Protein AF-A0A3D4ZSJ4-F1 (afdb_monomer_lite)

Radius of gyration: 17.87 Å; chains: 1; bounding box: 57×43×39 Å

Structure (mmCIF, N/CA/C/O backbone):
data_AF-A0A3D4ZSJ4-F1
#
_entry.id   AF-A0A3D4ZSJ4-F1
#
loop_
_atom_site.group_PDB
_atom_site.id
_atom_site.type_symbol
_atom_site.label_atom_id
_atom_site.label_alt_id
_atom_site.label_comp_id
_atom_site.label_asym_id
_atom_site.label_entity_id
_atom_site.label_seq_id
_atom_site.pdbx_PDB_ins_code
_atom_site.Cartn_x
_atom_site.Cartn_y
_atom_site.Cartn_z
_atom_site.occupancy
_atom_site.B_iso_or_equiv
_atom_site.auth_seq_id
_atom_site.auth_comp_id
_atom_site.auth_asym_id
_atom_site.auth_atom_id
_atom_site.pdbx_PDB_model_num
ATOM 1 N N . MET A 1 1 ? 32.735 7.254 -4.173 1.00 40.41 1 MET A N 1
ATOM 2 C CA . MET A 1 1 ? 31.634 7.073 -5.147 1.00 40.41 1 MET A CA 1
ATOM 3 C C . MET A 1 1 ? 31.841 5.723 -5.823 1.00 40.41 1 MET A C 1
ATOM 5 O O . MET A 1 1 ? 32.879 5.565 -6.435 1.00 40.41 1 MET A O 1
ATOM 9 N N . GLY A 1 2 ? 31.009 4.692 -5.707 1.00 46.50 2 GLY A N 1
ATOM 10 C CA . GLY A 1 2 ? 29.781 4.506 -4.938 1.00 46.50 2 GLY A CA 1
ATOM 11 C C . GLY A 1 2 ? 29.402 3.019 -4.987 1.00 46.50 2 GLY A C 1
ATOM 12 O O . GLY A 1 2 ? 29.042 2.506 -6.045 1.00 46.50 2 GLY A O 1
ATOM 13 N N . ALA A 1 3 ? 29.478 2.344 -3.837 1.00 47.25 3 ALA A N 1
ATOM 14 C CA . ALA A 1 3 ? 29.039 0.958 -3.644 1.00 47.25 3 ALA A CA 1
ATOM 15 C C . ALA A 1 3 ? 27.521 0.771 -3.865 1.00 47.25 3 ALA A C 1
ATOM 17 O O . ALA A 1 3 ? 27.044 -0.349 -4.015 1.00 47.25 3 ALA A O 1
ATOM 18 N N . GLU A 1 4 ? 26.758 1.866 -3.960 1.00 51.59 4 GLU A N 1
ATOM 19 C CA . GLU A 1 4 ? 25.341 1.836 -4.339 1.00 51.59 4 GLU A CA 1
ATOM 20 C C . GLU A 1 4 ? 25.110 1.335 -5.779 1.00 51.59 4 GLU A C 1
ATOM 22 O O . GLU A 1 4 ? 24.024 0.846 -6.082 1.00 51.59 4 GLU A O 1
ATOM 27 N N . SER A 1 5 ? 26.129 1.390 -6.648 1.00 55.78 5 SER A N 1
ATOM 28 C CA . SER A 1 5 ? 26.023 0.962 -8.053 1.00 55.78 5 SER A CA 1
ATOM 29 C C . SER A 1 5 ? 26.099 -0.554 -8.271 1.00 55.78 5 SER A C 1
ATOM 31 O O . SER A 1 5 ? 25.632 -1.040 -9.298 1.00 55.78 5 SER A O 1
ATOM 33 N N . GLU A 1 6 ? 26.638 -1.332 -7.324 1.00 61.81 6 GLU A N 1
ATOM 34 C CA . GLU A 1 6 ? 26.772 -2.785 -7.522 1.00 61.81 6 GLU A CA 1
ATOM 35 C C . GLU A 1 6 ? 25.498 -3.560 -7.164 1.00 61.81 6 GLU A C 1
ATOM 37 O O . GLU A 1 6 ? 25.227 -4.608 -7.759 1.00 61.81 6 GLU A O 1
ATOM 42 N N . GLY A 1 7 ? 24.707 -3.043 -6.213 1.00 71.56 7 GLY A N 1
ATOM 43 C CA . GLY A 1 7 ? 23.451 -3.649 -5.754 1.00 71.56 7 GLY A CA 1
ATOM 44 C C . GLY A 1 7 ? 22.204 -3.186 -6.514 1.00 71.56 7 GLY A C 1
ATOM 45 O O . GLY A 1 7 ? 21.194 -3.894 -6.510 1.00 71.56 7 GLY A O 1
ATOM 46 N N . TYR A 1 8 ? 22.272 -2.037 -7.194 1.00 80.31 8 TYR A N 1
ATOM 47 C CA . TYR A 1 8 ? 21.147 -1.438 -7.911 1.00 80.31 8 TYR A CA 1
ATOM 48 C C . TYR A 1 8 ? 21.519 -1.101 -9.359 1.00 80.31 8 TYR A C 1
ATOM 50 O O . TYR A 1 8 ? 22.548 -0.489 -9.623 1.00 80.31 8 TYR A O 1
ATOM 58 N N . ARG A 1 9 ? 20.656 -1.468 -10.312 1.00 80.62 9 ARG A N 1
ATOM 59 C CA . ARG A 1 9 ? 20.801 -1.188 -11.746 1.00 80.62 9 ARG A CA 1
ATOM 60 C C . ARG A 1 9 ? 19.557 -0.464 -12.251 1.00 80.62 9 ARG A C 1
ATOM 62 O O . ARG A 1 9 ? 18.443 -0.891 -11.978 1.00 80.62 9 ARG A O 1
ATOM 69 N N . GLY A 1 10 ? 19.742 0.644 -12.969 1.00 78.25 10 GLY A N 1
ATOM 70 C CA . GLY A 1 10 ? 18.618 1.450 -13.468 1.00 78.25 10 GLY A CA 1
ATOM 71 C C . GLY A 1 10 ? 17.680 1.947 -12.360 1.00 78.25 10 GLY A C 1
ATOM 72 O O . GLY A 1 10 ? 16.476 2.007 -12.570 1.00 78.25 10 GLY A O 1
ATOM 73 N N . GLY A 1 11 ? 18.215 2.222 -11.163 1.00 85.00 11 GLY A N 1
ATOM 74 C CA . GLY A 1 11 ? 17.423 2.658 -10.006 1.00 85.00 11 GLY A CA 1
ATOM 75 C C . GLY A 1 11 ? 16.656 1.544 -9.283 1.00 85.00 11 GLY A C 1
ATOM 76 O O . GLY A 1 11 ? 15.909 1.845 -8.359 1.00 85.00 11 GLY A O 1
ATOM 77 N N . LEU A 1 12 ? 16.846 0.270 -9.649 1.00 90.38 12 LEU A N 1
ATOM 78 C CA . LEU A 1 12 ? 16.184 -0.881 -9.025 1.00 90.38 12 LEU A CA 1
ATOM 79 C C . LEU A 1 12 ? 17.174 -1.917 -8.498 1.00 90.38 12 LEU A C 1
ATOM 81 O O . LEU A 1 12 ? 18.266 -2.076 -9.035 1.00 90.38 12 LEU A O 1
ATOM 85 N N . THR A 1 13 ? 16.796 -2.651 -7.455 1.00 91.19 13 THR A N 1
ATOM 86 C CA . THR A 1 13 ? 17.638 -3.702 -6.872 1.00 91.19 13 THR A CA 1
ATOM 87 C C . THR A 1 13 ? 17.846 -4.846 -7.855 1.00 91.19 13 THR A C 1
ATOM 89 O O . THR A 1 13 ? 16.906 -5.333 -8.490 1.00 91.19 13 THR A O 1
ATOM 92 N N . ARG A 1 14 ? 19.083 -5.337 -7.941 1.00 90.81 14 ARG A N 1
ATOM 93 C CA . ARG A 1 14 ? 19.420 -6.509 -8.758 1.00 90.81 14 ARG A CA 1
ATOM 94 C C . ARG A 1 14 ? 18.663 -7.759 -8.336 1.00 90.81 14 ARG A C 1
ATOM 96 O O . ARG A 1 14 ? 18.396 -8.595 -9.185 1.00 90.81 14 ARG A O 1
ATOM 103 N N . ILE A 1 15 ? 18.257 -7.870 -7.070 1.00 89.25 15 ILE A N 1
ATOM 104 C CA . ILE A 1 15 ? 17.406 -8.975 -6.598 1.00 89.25 15 ILE A CA 1
ATOM 105 C C . ILE A 1 15 ? 16.106 -9.012 -7.408 1.00 89.25 15 ILE A C 1
ATOM 107 O O . ILE A 1 15 ? 15.768 -10.031 -8.006 1.00 89.25 15 ILE A O 1
ATOM 111 N N . VAL A 1 16 ? 15.433 -7.866 -7.511 1.00 89.06 16 VAL A N 1
ATOM 112 C CA . VAL A 1 16 ? 14.188 -7.712 -8.269 1.00 89.06 16 VAL A CA 1
ATOM 113 C C . VAL A 1 16 ? 14.425 -7.915 -9.760 1.00 89.06 16 VAL A C 1
ATOM 115 O O . VAL A 1 16 ? 13.615 -8.565 -10.415 1.00 89.06 16 VAL A O 1
ATOM 118 N N . LEU A 1 17 ? 15.520 -7.388 -10.309 1.00 87.62 17 LEU A N 1
ATOM 119 C CA . LEU A 1 17 ? 15.794 -7.460 -11.746 1.00 87.62 17 LEU A CA 1
ATOM 120 C C . LEU A 1 17 ? 16.207 -8.860 -12.208 1.00 87.62 17 LEU A C 1
ATOM 122 O O . LEU A 1 17 ? 15.627 -9.378 -13.162 1.00 87.62 17 LEU A O 1
ATOM 126 N N . ASP A 1 18 ? 17.163 -9.468 -11.515 1.00 89.56 18 ASP A N 1
ATOM 127 C CA . ASP A 1 18 ? 17.924 -10.612 -12.013 1.00 89.56 18 ASP A CA 1
ATOM 128 C C . ASP A 1 18 ? 17.461 -11.939 -11.383 1.00 89.56 18 ASP A C 1
ATOM 130 O O . ASP A 1 18 ? 17.583 -12.982 -12.017 1.00 89.56 18 ASP A O 1
ATOM 134 N N . TYR A 1 19 ? 16.906 -11.915 -10.163 1.00 92.06 19 TYR A N 1
ATOM 135 C CA . TYR A 1 19 ? 16.652 -13.136 -9.379 1.00 92.06 19 TYR A CA 1
ATOM 136 C C . TYR A 1 19 ? 15.170 -13.402 -9.089 1.00 92.06 19 TYR A C 1
ATOM 138 O O . TYR A 1 19 ? 14.747 -14.555 -9.017 1.00 92.06 19 TYR A O 1
ATOM 146 N N . CYS A 1 20 ? 14.348 -12.363 -8.937 1.00 93.12 20 CYS A N 1
ATOM 147 C CA . CYS A 1 20 ? 12.917 -12.546 -8.716 1.00 93.12 20 CYS A CA 1
ATOM 148 C C . CYS A 1 20 ? 12.210 -12.942 -10.019 1.00 93.12 20 CYS A C 1
ATOM 150 O O . CYS A 1 20 ? 12.266 -12.214 -11.012 1.00 93.12 20 CYS A O 1
ATOM 152 N N . THR A 1 21 ? 11.486 -14.063 -9.988 1.00 95.81 21 THR A N 1
ATOM 153 C CA . THR A 1 21 ? 10.528 -14.442 -11.049 1.00 95.81 21 THR A CA 1
ATOM 154 C C . THR A 1 21 ? 9.129 -13.912 -10.733 1.00 95.81 21 THR A C 1
ATOM 156 O O . THR A 1 21 ? 8.408 -13.455 -11.615 1.00 95.81 21 THR A O 1
ATOM 159 N N . VAL A 1 22 ? 8.771 -13.934 -9.449 1.00 96.88 22 VAL A N 1
ATOM 160 C CA . VAL A 1 22 ? 7.506 -13.448 -8.899 1.00 96.88 22 VAL A CA 1
ATOM 161 C C . VAL A 1 22 ? 7.813 -12.617 -7.657 1.00 96.88 22 VAL A C 1
ATOM 163 O O . VAL A 1 22 ? 8.737 -12.935 -6.908 1.00 96.88 22 VAL A O 1
ATOM 166 N N . ILE A 1 23 ? 7.042 -11.553 -7.454 1.00 96.44 23 ILE A N 1
ATOM 167 C CA . ILE A 1 23 ? 7.068 -10.703 -6.267 1.00 96.44 23 ILE A CA 1
ATOM 168 C C . ILE A 1 23 ? 5.699 -10.789 -5.591 1.00 96.44 23 ILE A C 1
ATOM 170 O O . ILE A 1 23 ? 4.659 -10.603 -6.229 1.00 96.44 23 ILE A O 1
ATOM 174 N N . ILE A 1 24 ? 5.724 -11.056 -4.288 1.00 97.50 24 ILE A N 1
ATOM 175 C CA . ILE A 1 24 ? 4.588 -10.886 -3.385 1.00 97.50 24 ILE A CA 1
ATOM 176 C C . ILE A 1 24 ? 4.976 -9.747 -2.453 1.00 97.50 24 ILE A C 1
ATOM 178 O O . ILE A 1 24 ? 5.949 -9.854 -1.706 1.00 97.50 24 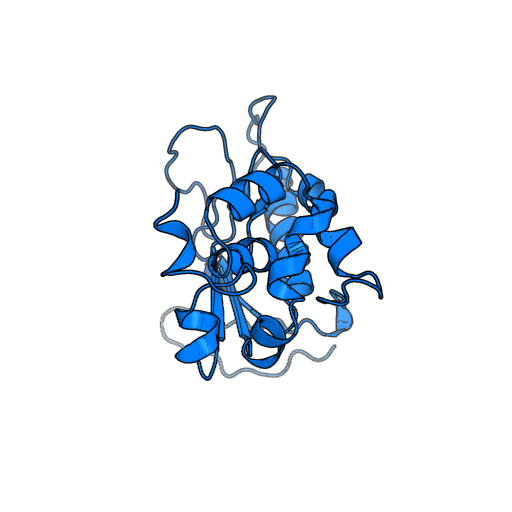ILE A O 1
ATOM 182 N N . ASN A 1 25 ? 4.260 -8.635 -2.548 1.00 97.50 25 ASN A N 1
ATOM 183 C CA . ASN A 1 25 ? 4.531 -7.463 -1.732 1.00 97.50 25 ASN A CA 1
ATOM 184 C C . ASN A 1 25 ? 3.704 -7.552 -0.449 1.00 97.50 25 ASN A C 1
ATOM 186 O O . ASN A 1 25 ? 2.478 -7.553 -0.507 1.00 97.50 25 ASN A O 1
ATOM 190 N N . VAL A 1 26 ? 4.376 -7.638 0.694 1.00 97.38 26 VAL A N 1
ATOM 191 C CA . VAL A 1 26 ? 3.734 -7.736 2.005 1.00 97.38 26 VAL A CA 1
ATOM 192 C C . VAL A 1 26 ? 4.031 -6.465 2.787 1.00 97.38 26 VAL A C 1
ATOM 194 O O . VAL A 1 26 ? 5.193 -6.142 3.036 1.00 97.38 26 VAL A O 1
ATOM 197 N N . ALA A 1 27 ? 2.982 -5.758 3.194 1.00 96.19 27 ALA A N 1
ATOM 198 C CA . ALA A 1 27 ? 3.067 -4.568 4.026 1.00 96.19 27 ALA A CA 1
ATOM 199 C C . ALA A 1 27 ? 2.203 -4.731 5.278 1.00 96.19 27 ALA A C 1
ATOM 201 O O . ALA A 1 27 ? 1.198 -5.434 5.270 1.00 96.19 27 ALA A O 1
ATOM 202 N N . ARG A 1 28 ? 2.585 -4.051 6.358 1.00 94.88 28 ARG A N 1
ATOM 203 C CA . ARG A 1 28 ? 1.771 -3.943 7.573 1.00 94.88 28 ARG A CA 1
ATOM 204 C C . ARG A 1 28 ? 0.968 -2.655 7.530 1.00 94.88 28 ARG A C 1
ATOM 206 O O . ARG A 1 28 ? 1.547 -1.602 7.263 1.00 94.88 28 ARG A O 1
ATOM 213 N N . LEU A 1 29 ? -0.315 -2.730 7.870 1.00 95.31 29 LEU A N 1
ATOM 214 C CA . LEU A 1 29 ? -1.163 -1.560 8.042 1.00 95.31 29 LEU A CA 1
ATOM 215 C C . LEU A 1 29 ? -0.666 -0.730 9.228 1.00 95.31 29 LEU A C 1
ATOM 217 O O . LEU A 1 29 ? -0.655 -1.177 10.379 1.00 95.31 29 LEU A O 1
ATOM 221 N N . ARG A 1 30 ? -0.243 0.500 8.948 1.00 93.00 30 ARG A N 1
ATOM 222 C CA . ARG A 1 30 ? 0.180 1.439 9.985 1.00 93.00 30 ARG A CA 1
ATOM 223 C C . ARG A 1 30 ? -0.123 2.875 9.609 1.00 93.00 30 ARG A C 1
ATOM 225 O O . ARG A 1 30 ? 0.105 3.285 8.472 1.00 93.00 30 ARG A O 1
ATOM 232 N N . ALA A 1 31 ? -0.544 3.645 10.599 1.00 92.69 31 ALA A N 1
ATOM 233 C CA . ALA A 1 31 ? -0.513 5.088 10.540 1.00 92.69 31 ALA A CA 1
ATOM 234 C C . ALA A 1 31 ? 0.944 5.578 10.435 1.00 92.69 31 ALA A C 1
ATOM 236 O O . ALA A 1 31 ? 1.892 4.910 10.873 1.00 92.69 31 ALA A O 1
ATOM 237 N N . ASP A 1 32 ? 1.121 6.731 9.804 1.00 92.44 32 ASP A N 1
ATOM 238 C CA . ASP A 1 32 ? 2.418 7.369 9.613 1.00 92.44 32 ASP A CA 1
ATOM 239 C C . ASP A 1 32 ? 2.264 8.890 9.616 1.00 92.44 32 ASP A C 1
ATOM 241 O O . ASP A 1 32 ? 1.435 9.438 8.897 1.00 92.44 32 ASP A O 1
ATOM 245 N N . ARG A 1 33 ? 3.052 9.608 10.418 1.00 89.56 33 ARG A N 1
ATOM 246 C CA . ARG A 1 33 ? 2.894 11.074 10.543 1.00 89.56 33 ARG A CA 1
ATOM 247 C C . ARG A 1 33 ? 3.223 11.826 9.250 1.00 89.56 33 ARG A C 1
ATOM 249 O O . ARG A 1 33 ? 2.658 12.885 8.954 1.00 89.56 33 ARG A O 1
ATOM 256 N N . GLN A 1 34 ? 4.153 11.296 8.461 1.00 90.38 34 GLN A N 1
ATOM 257 C CA . GLN A 1 34 ? 4.619 11.943 7.242 1.00 90.38 34 GLN A CA 1
ATOM 258 C C . GLN A 1 34 ? 3.667 11.693 6.074 1.00 90.38 34 GLN A C 1
ATOM 260 O O . GLN A 1 34 ? 3.360 12.636 5.353 1.00 90.38 34 GLN A O 1
ATOM 265 N N . LEU A 1 35 ? 3.164 10.472 5.924 1.00 93.81 35 LEU A N 1
ATOM 266 C CA . LEU A 1 35 ? 2.357 10.043 4.781 1.00 93.81 35 LEU A CA 1
ATOM 267 C C . LEU A 1 35 ? 0.883 9.794 5.118 1.00 93.81 35 LEU A C 1
ATOM 269 O O . LEU A 1 35 ? 0.114 9.446 4.236 1.00 93.81 35 LEU A O 1
ATOM 273 N N . GLY A 1 36 ? 0.473 9.927 6.377 1.00 94.31 36 GLY A N 1
ATOM 274 C CA . GLY A 1 36 ? -0.846 9.525 6.879 1.00 94.31 36 GLY A CA 1
ATOM 275 C C . GLY A 1 36 ? -0.917 8.035 7.193 1.00 94.31 36 GLY A C 1
ATOM 276 O O . GLY A 1 36 ? -1.234 7.641 8.315 1.00 94.31 36 GLY A O 1
ATOM 277 N N . MET A 1 37 ? -0.560 7.203 6.219 1.00 95.25 37 MET A N 1
ATOM 278 C CA . MET A 1 37 ? -0.575 5.745 6.319 1.00 95.25 37 MET A CA 1
ATOM 279 C C . MET A 1 37 ? 0.538 5.151 5.448 1.00 95.25 37 MET A C 1
ATOM 281 O O . MET A 1 37 ? 0.876 5.712 4.404 1.00 95.25 37 MET A O 1
ATOM 285 N N . ARG A 1 38 ? 1.110 4.015 5.864 1.00 95.25 38 ARG A N 1
ATOM 286 C CA . ARG A 1 38 ? 1.944 3.168 4.998 1.00 95.25 38 ARG A CA 1
ATOM 287 C C . ARG A 1 38 ? 1.264 1.829 4.768 1.00 95.25 38 ARG A C 1
ATOM 289 O O . ARG A 1 38 ? 0.844 1.176 5.723 1.00 95.25 38 ARG A O 1
ATOM 296 N N . GLY A 1 39 ? 1.263 1.413 3.510 1.00 96.56 39 GLY A N 1
ATOM 297 C CA . GLY A 1 39 ? 0.788 0.110 3.083 1.00 96.56 39 GLY A CA 1
ATOM 298 C C . GLY A 1 39 ? 1.585 -0.420 1.894 1.00 96.56 39 GLY A C 1
ATOM 299 O O . GLY A 1 39 ? 2.807 -0.260 1.813 1.00 96.56 39 GLY A O 1
ATOM 300 N N . CYS A 1 40 ? 0.894 -1.094 0.988 1.00 97.75 40 CYS A N 1
ATOM 301 C CA . CYS A 1 40 ? 1.452 -1.811 -0.143 1.00 97.75 40 CYS A CA 1
ATOM 302 C C . CYS A 1 40 ? 2.093 -0.890 -1.187 1.00 97.75 40 CYS A C 1
ATOM 304 O O . CYS A 1 40 ? 3.134 -1.268 -1.727 1.00 97.75 40 CYS A O 1
ATOM 306 N N . VAL A 1 41 ? 1.559 0.310 -1.449 1.00 97.12 41 VAL A N 1
ATOM 307 C CA . VAL A 1 41 ? 2.168 1.259 -2.402 1.00 97.12 41 VAL A CA 1
ATOM 308 C C . VAL A 1 41 ? 3.561 1.656 -1.912 1.00 97.12 41 VAL A C 1
ATOM 310 O O . VAL A 1 41 ? 4.549 1.477 -2.625 1.00 97.12 41 VAL A O 1
ATOM 313 N N . VAL A 1 42 ? 3.669 2.063 -0.643 1.00 96.44 42 VAL A N 1
ATOM 314 C CA . VAL A 1 42 ? 4.952 2.394 0.005 1.00 96.44 42 VAL A CA 1
ATOM 315 C C . VAL A 1 42 ? 5.856 1.159 0.143 1.00 96.44 42 VAL A C 1
ATOM 317 O O . VAL A 1 42 ? 7.081 1.273 0.094 1.00 96.44 42 VAL A O 1
ATOM 320 N N . GLY A 1 43 ? 5.281 -0.040 0.267 1.00 95.75 43 GLY A N 1
ATOM 321 C CA . GLY A 1 43 ? 6.027 -1.304 0.285 1.00 95.75 43 GLY A CA 1
ATOM 322 C C . GLY A 1 43 ? 6.890 -1.519 -0.964 1.00 95.75 43 GLY A C 1
ATOM 323 O O . GLY A 1 43 ? 7.977 -2.093 -0.878 1.00 95.75 43 GLY A O 1
ATOM 324 N N . THR A 1 44 ? 6.481 -0.969 -2.113 1.00 95.19 44 THR A N 1
ATOM 325 C CA . THR A 1 44 ? 7.249 -1.076 -3.365 1.00 95.19 44 THR A CA 1
ATOM 326 C C . THR A 1 44 ? 8.595 -0.349 -3.316 1.00 95.19 44 THR A C 1
ATOM 328 O O . THR A 1 44 ? 9.512 -0.731 -4.037 1.00 95.19 44 THR A O 1
ATOM 331 N N . LEU A 1 45 ? 8.800 0.598 -2.387 1.00 95.25 45 LEU A N 1
ATOM 332 C CA . LEU A 1 45 ? 10.092 1.269 -2.187 1.00 95.25 45 LEU A CA 1
ATOM 333 C C . LEU A 1 45 ? 11.222 0.316 -1.752 1.00 95.25 45 LEU A C 1
ATOM 335 O O . LEU A 1 45 ? 12.398 0.697 -1.734 1.00 95.25 45 LEU A O 1
ATOM 339 N N . ALA A 1 46 ? 10.896 -0.925 -1.382 1.00 92.75 46 ALA A N 1
ATOM 340 C CA . ALA A 1 46 ? 11.878 -1.985 -1.181 1.00 92.75 46 ALA A CA 1
ATOM 341 C C . ALA A 1 46 ? 12.698 -2.283 -2.450 1.00 92.75 46 ALA A C 1
ATOM 343 O O . ALA A 1 46 ? 13.817 -2.784 -2.342 1.00 92.75 46 ALA A O 1
ATOM 344 N N . SER A 1 47 ? 12.176 -1.955 -3.639 1.00 94.12 47 SER A N 1
ATOM 345 C CA . SER A 1 47 ? 12.854 -2.212 -4.907 1.00 94.12 47 SER A CA 1
ATOM 346 C C . SER A 1 47 ? 13.873 -1.145 -5.307 1.00 94.12 47 SER A C 1
ATOM 348 O O . SER A 1 47 ? 14.619 -1.396 -6.247 1.00 94.12 47 SER A O 1
ATOM 350 N N . VAL A 1 48 ? 13.936 0.010 -4.635 1.00 94.31 48 VAL A N 1
ATOM 351 C CA . VAL A 1 48 ? 14.812 1.145 -5.000 1.00 94.31 48 VAL A CA 1
ATOM 352 C C . VAL A 1 48 ? 15.915 1.395 -3.958 1.00 94.31 48 VAL A C 1
ATOM 354 O O . VAL A 1 48 ? 15.759 0.981 -2.802 1.00 94.31 48 VAL A O 1
ATOM 357 N N . PRO A 1 49 ? 17.029 2.066 -4.331 1.00 92.75 49 PRO A N 1
ATOM 358 C CA . PRO A 1 49 ? 18.088 2.437 -3.398 1.00 92.75 49 PRO A CA 1
ATOM 359 C C . PRO A 1 49 ? 17.573 3.267 -2.227 1.00 92.75 49 PRO A C 1
ATOM 361 O O . PRO A 1 49 ? 16.566 3.969 -2.324 1.00 92.75 49 PRO A O 1
ATOM 364 N N . TYR A 1 50 ? 18.316 3.253 -1.122 1.00 90.88 50 TYR A N 1
ATOM 365 C CA . TYR A 1 50 ? 17.956 4.023 0.066 1.00 90.88 50 TYR A CA 1
ATOM 366 C C . TYR A 1 50 ? 17.897 5.536 -0.198 1.00 90.88 50 TYR A C 1
ATOM 368 O O . TYR A 1 50 ? 16.953 6.187 0.242 1.00 90.88 50 TYR A O 1
ATOM 376 N N . ALA A 1 51 ? 18.852 6.086 -0.955 1.00 91.12 51 ALA A N 1
ATOM 377 C CA . ALA A 1 51 ? 18.850 7.502 -1.325 1.00 91.12 51 ALA A CA 1
ATOM 378 C C . ALA A 1 51 ? 17.577 7.894 -2.096 1.00 91.12 51 ALA A C 1
ATOM 380 O O . ALA A 1 51 ? 16.936 8.895 -1.777 1.00 91.12 51 ALA A O 1
ATOM 381 N N . GLU A 1 52 ? 17.166 7.056 -3.048 1.00 92.62 52 GLU A N 1
ATOM 382 C CA . GLU A 1 52 ? 15.943 7.268 -3.823 1.00 92.62 52 GLU A CA 1
ATOM 383 C C . GLU A 1 52 ? 14.693 7.139 -2.951 1.00 92.62 52 GLU A C 1
ATOM 385 O O . GLU A 1 52 ? 13.788 7.965 -3.017 1.00 92.62 52 GLU A O 1
ATOM 390 N N . ARG A 1 53 ? 14.669 6.159 -2.044 1.00 93.06 53 ARG A N 1
ATOM 391 C CA . ARG A 1 53 ? 13.597 6.016 -1.056 1.00 93.06 53 ARG A CA 1
ATOM 392 C C . ARG A 1 53 ? 13.435 7.273 -0.195 1.00 93.06 53 ARG A C 1
ATOM 394 O O . ARG A 1 53 ? 12.308 7.695 0.044 1.00 93.06 53 ARG A O 1
ATOM 401 N N . LEU A 1 54 ? 14.534 7.864 0.280 1.00 92.31 54 LEU A N 1
ATOM 402 C CA . LEU A 1 54 ? 14.492 9.107 1.057 1.00 92.31 54 LEU A CA 1
ATOM 403 C C . LEU A 1 54 ? 13.955 10.282 0.236 1.00 92.31 54 LEU A C 1
ATOM 405 O O . LEU A 1 54 ? 13.140 11.048 0.748 1.00 92.31 54 LEU A O 1
ATOM 409 N N . ARG A 1 55 ? 14.373 10.397 -1.030 1.00 94.25 55 ARG A N 1
ATOM 410 C CA . ARG A 1 55 ? 13.856 11.408 -1.961 1.00 94.25 55 ARG A CA 1
ATOM 411 C C . ARG A 1 55 ? 12.342 11.272 -2.132 1.00 94.25 55 ARG A C 1
ATOM 413 O O . ARG A 1 55 ? 11.626 12.253 -1.958 1.00 94.25 55 ARG A O 1
ATOM 420 N N . LEU A 1 56 ? 11.865 10.054 -2.393 1.00 94.94 56 LEU A N 1
ATOM 421 C CA . LEU A 1 56 ? 10.448 9.749 -2.606 1.00 94.94 56 LEU A CA 1
ATOM 422 C C . LEU A 1 56 ? 9.591 9.993 -1.358 1.00 94.94 56 LEU A C 1
ATOM 424 O O . LEU A 1 56 ? 8.463 10.456 -1.471 1.00 94.94 56 LEU A O 1
ATOM 428 N N . PHE A 1 57 ? 10.117 9.777 -0.147 1.00 92.88 57 PHE A N 1
ATOM 429 C CA . PHE A 1 57 ? 9.403 10.178 1.073 1.00 92.88 57 PHE A CA 1
ATOM 430 C C . PHE A 1 57 ? 9.136 11.693 1.132 1.00 92.88 57 PHE A C 1
ATOM 432 O O . PHE A 1 57 ? 8.141 12.115 1.724 1.00 92.88 57 PHE A O 1
ATOM 439 N N . GLY A 1 58 ? 10.000 12.512 0.524 1.00 92.94 58 GLY A N 1
ATOM 440 C CA . GLY A 1 58 ? 9.804 13.956 0.385 1.00 92.94 58 GLY A CA 1
ATOM 441 C C . GLY A 1 58 ? 8.882 14.371 -0.767 1.00 92.94 58 GLY A C 1
ATOM 442 O O . GLY A 1 58 ? 8.532 15.546 -0.841 1.00 92.94 58 GLY A O 1
ATOM 443 N N . GLN A 1 59 ? 8.488 13.442 -1.644 1.00 95.06 59 GLN A N 1
ATOM 444 C CA . GLN A 1 59 ? 7.655 13.685 -2.830 1.00 95.06 59 GLN A CA 1
ATOM 445 C C . GLN A 1 59 ? 6.539 12.633 -2.906 1.00 95.06 59 GLN A C 1
ATOM 447 O O . GLN A 1 59 ? 6.646 11.660 -3.657 1.00 95.06 59 GLN A O 1
ATOM 452 N N . PRO A 1 60 ? 5.491 12.765 -2.067 1.00 91.62 60 PRO A N 1
ATOM 453 C CA . PRO A 1 60 ? 4.465 11.736 -1.934 1.00 91.62 60 PRO A CA 1
ATOM 454 C C . PRO A 1 60 ? 3.766 11.369 -3.247 1.00 91.62 60 PRO A C 1
ATOM 456 O O . PRO A 1 60 ? 3.405 10.215 -3.446 1.00 91.62 60 PRO A O 1
ATOM 459 N N . ASP A 1 61 ? 3.629 12.313 -4.168 1.00 94.12 61 ASP A N 1
ATOM 460 C CA . ASP A 1 61 ? 3.036 12.120 -5.489 1.00 94.12 61 ASP A CA 1
ATOM 461 C C . ASP A 1 61 ? 3.817 11.154 -6.393 1.00 94.12 61 ASP A C 1
ATOM 463 O O . ASP A 1 61 ? 3.234 10.511 -7.266 1.00 94.12 61 ASP A O 1
ATOM 467 N N . GLU A 1 62 ? 5.112 10.972 -6.135 1.00 95.38 62 GLU A N 1
ATOM 468 C CA . GLU A 1 62 ? 5.973 10.036 -6.859 1.00 95.38 62 GLU A CA 1
ATOM 469 C C . GLU A 1 62 ? 6.104 8.660 -6.176 1.00 95.38 62 GLU A C 1
ATOM 471 O O . GLU A 1 62 ? 6.716 7.744 -6.732 1.00 95.38 62 GLU A O 1
ATOM 476 N N . LEU A 1 63 ? 5.522 8.457 -4.987 1.00 95.44 63 LEU A N 1
ATOM 477 C CA . LEU A 1 63 ? 5.706 7.221 -4.203 1.00 95.44 63 LEU A CA 1
ATOM 478 C C . LEU A 1 63 ? 5.247 5.947 -4.921 1.00 95.44 63 LEU A C 1
ATOM 480 O O . LEU A 1 63 ? 5.718 4.856 -4.599 1.00 95.44 63 LEU A O 1
ATOM 484 N N . ALA A 1 64 ? 4.339 6.073 -5.886 1.00 96.00 64 ALA A N 1
ATOM 485 C CA . ALA A 1 64 ? 3.832 4.962 -6.679 1.00 96.00 64 ALA A CA 1
ATOM 486 C C . ALA A 1 64 ? 4.760 4.553 -7.840 1.00 96.00 64 ALA A C 1
ATOM 488 O O . ALA A 1 64 ? 4.614 3.449 -8.372 1.00 96.00 64 ALA A O 1
ATOM 489 N N . LEU A 1 65 ? 5.727 5.397 -8.228 1.00 95.25 65 LEU A N 1
ATOM 490 C C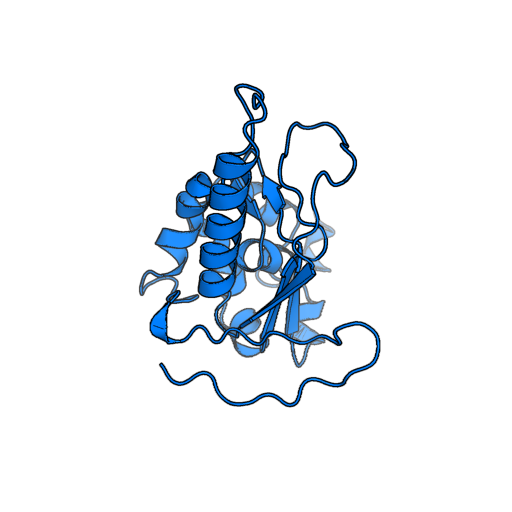A . LEU A 1 65 ? 6.577 5.163 -9.402 1.00 95.25 65 LEU A CA 1
ATOM 491 C C . LEU A 1 65 ? 7.370 3.846 -9.336 1.00 95.25 65 LEU A C 1
ATOM 493 O O . LEU A 1 65 ? 7.420 3.143 -10.350 1.00 95.25 65 LEU A O 1
ATOM 497 N N . PRO A 1 66 ? 7.945 3.432 -8.188 1.00 94.75 66 PRO A N 1
ATOM 498 C CA . PRO A 1 66 ? 8.641 2.149 -8.110 1.00 94.75 66 PRO A CA 1
ATOM 499 C C . PRO A 1 66 ? 7.732 0.947 -8.372 1.00 94.75 66 PRO A C 1
ATOM 501 O O . PRO A 1 66 ? 8.126 0.033 -9.093 1.00 94.75 66 PRO A O 1
ATOM 504 N N . GLY A 1 67 ? 6.505 0.967 -7.846 1.00 95.06 67 GLY A N 1
ATOM 505 C CA . GLY A 1 67 ? 5.495 -0.059 -8.109 1.00 95.06 67 GLY A CA 1
ATOM 506 C C . GLY A 1 67 ? 5.000 -0.060 -9.555 1.00 95.06 67 GLY A C 1
ATOM 507 O O . GLY A 1 67 ? 4.749 -1.124 -10.118 1.00 95.06 67 GLY A O 1
ATOM 508 N N . ALA A 1 68 ? 4.900 1.123 -10.165 1.00 94.88 68 ALA A N 1
ATOM 509 C CA . ALA A 1 68 ? 4.473 1.294 -11.551 1.00 94.88 68 ALA A CA 1
ATOM 510 C C . ALA A 1 68 ? 5.567 0.938 -12.571 1.00 94.88 68 ALA A C 1
ATOM 512 O O . ALA A 1 68 ? 5.262 0.739 -13.750 1.00 94.88 68 ALA A O 1
ATOM 513 N N . ASN A 1 69 ? 6.830 0.817 -12.141 1.00 93.81 69 ASN A N 1
ATOM 514 C CA . ASN A 1 69 ? 7.924 0.419 -13.016 1.00 93.81 69 ASN A CA 1
ATOM 515 C C . ASN A 1 69 ? 7.586 -0.901 -13.743 1.00 93.81 69 ASN A C 1
ATOM 517 O O . ASN A 1 69 ? 7.249 -1.882 -13.073 1.00 93.81 69 ASN A O 1
ATOM 521 N N . PRO A 1 70 ? 7.736 -0.987 -15.081 1.00 92.38 70 PRO A N 1
ATOM 522 C CA . PRO A 1 70 ? 7.302 -2.152 -15.851 1.00 92.38 70 PRO A CA 1
ATOM 523 C C . PRO A 1 70 ? 7.864 -3.488 -15.358 1.00 92.38 70 PRO A C 1
ATOM 525 O O . PRO A 1 70 ? 7.152 -4.489 -15.362 1.00 92.38 70 PRO A O 1
ATOM 528 N N . VAL A 1 71 ? 9.120 -3.520 -14.898 1.00 93.25 71 VAL A N 1
ATOM 529 C CA . VAL A 1 71 ? 9.754 -4.757 -14.420 1.00 93.25 71 VAL A CA 1
ATOM 530 C C . VAL A 1 71 ? 9.183 -5.174 -13.067 1.00 93.25 71 VAL A C 1
ATOM 532 O O . VAL A 1 71 ? 8.872 -6.349 -12.868 1.00 93.25 71 VAL A O 1
ATOM 535 N N . VAL A 1 72 ? 9.015 -4.221 -12.146 1.00 94.75 72 VAL A N 1
ATOM 536 C CA . VAL A 1 72 ? 8.425 -4.472 -10.821 1.00 94.75 72 VAL A CA 1
ATOM 537 C C . VAL A 1 72 ? 6.972 -4.909 -10.978 1.00 94.75 72 VAL A C 1
ATOM 539 O O . VAL A 1 72 ? 6.578 -5.948 -10.446 1.00 94.75 72 VAL A O 1
ATOM 542 N N . ARG A 1 73 ? 6.200 -4.173 -11.780 1.00 93.69 73 ARG A N 1
ATOM 543 C CA . ARG A 1 73 ? 4.791 -4.446 -12.060 1.00 93.69 73 ARG A CA 1
ATOM 544 C C . ARG A 1 73 ? 4.586 -5.805 -12.720 1.00 93.69 73 ARG A C 1
ATOM 546 O O . ARG A 1 73 ? 3.739 -6.571 -12.280 1.00 93.69 73 ARG A O 1
ATOM 553 N N . ALA A 1 74 ? 5.385 -6.151 -13.731 1.00 94.25 74 ALA A N 1
ATOM 554 C CA . ALA A 1 74 ? 5.259 -7.435 -14.423 1.00 94.25 74 ALA A CA 1
ATOM 555 C C . ALA A 1 74 ? 5.524 -8.636 -13.499 1.00 94.25 74 ALA A C 1
ATOM 557 O O . ALA A 1 74 ? 4.911 -9.698 -13.665 1.00 94.25 74 ALA A O 1
ATOM 558 N N . LYS A 1 75 ? 6.428 -8.473 -12.527 1.00 96.38 75 LYS A N 1
ATOM 559 C CA . LYS A 1 75 ? 6.803 -9.520 -11.568 1.00 96.38 75 LYS A CA 1
ATOM 560 C C . LYS A 1 75 ? 5.887 -9.568 -10.347 1.00 96.38 75 LYS A C 1
ATOM 562 O O . LYS A 1 75 ? 5.751 -10.635 -9.755 1.00 96.38 75 LYS A O 1
ATOM 567 N N . THR A 1 76 ? 5.247 -8.464 -9.974 1.00 96.81 76 THR A N 1
ATOM 568 C CA . THR A 1 76 ? 4.354 -8.410 -8.810 1.00 96.81 76 THR A CA 1
ATOM 569 C C . THR A 1 76 ? 3.013 -9.060 -9.127 1.00 96.81 76 THR A C 1
ATOM 571 O O . THR A 1 76 ? 2.367 -8.714 -10.112 1.00 96.81 76 THR A O 1
ATOM 574 N N . LYS A 1 77 ? 2.620 -10.056 -8.326 1.00 96.62 77 LYS A N 1
ATOM 575 C CA . LYS A 1 77 ? 1.388 -10.838 -8.552 1.00 96.62 77 LYS A CA 1
ATOM 576 C C . LYS A 1 77 ? 0.337 -10.643 -7.477 1.00 96.62 77 LYS A C 1
ATOM 578 O O . LYS A 1 77 ? -0.845 -10.784 -7.763 1.00 96.62 77 LYS A O 1
ATOM 583 N N . ALA A 1 78 ? 0.770 -10.320 -6.268 1.00 97.12 78 ALA A N 1
ATOM 584 C CA . ALA A 1 78 ? -0.121 -10.077 -5.155 1.00 97.12 78 ALA A CA 1
ATOM 585 C C . ALA A 1 78 ? 0.491 -9.053 -4.207 1.00 97.12 78 ALA A C 1
ATOM 587 O O . ALA A 1 78 ? 1.710 -9.002 -4.001 1.00 97.12 78 ALA A O 1
ATOM 588 N N . HIS A 1 79 ? -0.399 -8.278 -3.616 1.00 98.25 79 HIS A N 1
ATOM 589 C CA . HIS A 1 79 ? -0.148 -7.402 -2.498 1.00 98.25 79 HIS A CA 1
ATOM 590 C C . HIS A 1 79 ? -0.932 -7.930 -1.301 1.00 98.25 79 HIS A C 1
ATOM 592 O O . HIS A 1 79 ? -2.096 -8.304 -1.435 1.00 98.25 79 HIS A O 1
ATOM 598 N N . ILE A 1 80 ? -0.280 -7.983 -0.146 1.00 98.19 80 ILE A N 1
ATOM 599 C CA . ILE A 1 80 ? -0.867 -8.413 1.118 1.00 98.19 80 ILE A CA 1
ATOM 600 C C . ILE A 1 80 ? -0.666 -7.282 2.115 1.00 98.19 80 ILE A C 1
ATOM 602 O O . ILE A 1 80 ? 0.468 -6.903 2.414 1.00 98.19 80 ILE A O 1
ATOM 606 N N . LEU A 1 81 ? -1.770 -6.765 2.636 1.00 97.94 81 LEU A N 1
ATOM 607 C CA . LEU A 1 81 ? -1.786 -5.794 3.713 1.00 97.94 81 LEU A CA 1
ATOM 608 C C . LEU A 1 81 ? -2.202 -6.510 5.000 1.00 97.94 81 LEU A C 1
ATOM 610 O O . LEU A 1 81 ? -3.364 -6.857 5.208 1.00 97.94 81 LEU A O 1
ATOM 614 N N . GLU A 1 82 ? -1.216 -6.764 5.852 1.00 95.44 82 GLU A N 1
ATOM 615 C CA . GLU A 1 82 ? -1.408 -7.367 7.163 1.00 95.44 82 GLU A CA 1
ATOM 616 C C . GLU A 1 82 ? -2.037 -6.342 8.108 1.00 95.44 82 GLU A C 1
ATOM 618 O O . GLU A 1 82 ? -1.483 -5.264 8.339 1.00 95.44 82 GLU A O 1
ATOM 623 N N . ALA A 1 83 ? -3.209 -6.685 8.639 1.00 94.06 83 ALA A N 1
ATOM 624 C CA . ALA A 1 83 ? -3.974 -5.860 9.558 1.00 94.06 83 ALA A CA 1
ATOM 625 C C . ALA A 1 83 ? -4.400 -6.675 10.793 1.00 94.06 83 ALA A C 1
ATOM 627 O O . ALA A 1 83 ? -5.505 -6.525 11.304 1.00 94.06 83 ALA A O 1
ATOM 628 N N . TYR A 1 84 ? -3.539 -7.562 11.290 1.00 90.88 84 TYR A N 1
ATOM 629 C CA . TYR A 1 84 ? -3.788 -8.305 12.520 1.00 90.88 84 TYR A CA 1
ATOM 630 C C . TYR A 1 84 ? -3.695 -7.371 13.728 1.00 90.88 84 TYR A C 1
ATOM 632 O O . TYR A 1 84 ? -4.651 -7.238 14.493 1.00 90.88 84 TYR A O 1
ATOM 640 N N . GLN A 1 85 ? -2.573 -6.655 13.838 1.00 90.06 85 GLN A N 1
ATOM 641 C CA . GLN A 1 85 ? -2.326 -5.628 14.857 1.00 90.06 85 GLN A CA 1
ATOM 642 C C . GLN A 1 85 ? -1.846 -4.333 14.192 1.00 90.06 85 GLN A C 1
ATOM 644 O O . GLN A 1 85 ? -0.644 -4.034 14.205 1.00 90.06 85 GLN A O 1
ATOM 649 N N . PRO A 1 86 ? -2.742 -3.552 13.566 1.00 89.75 86 PRO A N 1
ATOM 650 C CA . PRO A 1 86 ? -2.340 -2.328 12.892 1.00 89.75 86 PRO A CA 1
ATOM 651 C C . PRO A 1 86 ? -1.790 -1.289 13.871 1.00 89.75 86 PRO A C 1
ATOM 653 O O . PRO A 1 86 ? -2.261 -1.163 15.003 1.00 89.75 86 PRO A O 1
ATOM 656 N N . VAL A 1 87 ? -0.820 -0.487 13.434 1.00 89.12 87 VAL A N 1
ATOM 657 C CA . VAL A 1 87 ? -0.375 0.666 14.235 1.00 89.12 87 VAL A CA 1
ATOM 658 C C . VAL A 1 87 ? -1.378 1.797 14.032 1.00 89.12 87 VAL A C 1
ATOM 660 O O . VAL A 1 87 ? -1.389 2.415 12.971 1.00 89.12 87 VAL A O 1
ATOM 663 N N . LEU A 1 88 ? -2.227 2.048 15.029 1.00 86.94 88 LEU A N 1
ATOM 664 C CA . LEU A 1 88 ? -3.290 3.055 14.935 1.00 86.94 88 LEU A CA 1
ATOM 665 C C . LEU A 1 88 ? -2.770 4.490 15.070 1.00 86.94 88 LEU A C 1
ATOM 667 O O . LEU A 1 88 ? -3.259 5.403 14.407 1.00 86.94 88 LEU A O 1
ATOM 671 N N . TYR A 1 89 ? -1.753 4.671 15.912 1.00 84.44 89 TYR A N 1
ATOM 672 C CA . TYR A 1 89 ? -1.161 5.966 16.213 1.00 84.44 89 TYR A CA 1
ATOM 673 C C . TYR A 1 89 ? 0.342 5.906 15.991 1.00 84.44 89 TYR A C 1
ATOM 675 O O . TYR A 1 89 ? 1.036 5.076 16.575 1.00 84.44 89 TYR A O 1
ATOM 683 N N . ASP A 1 90 ? 0.840 6.810 15.157 1.00 79.38 90 ASP A N 1
ATOM 684 C CA . ASP A 1 90 ? 2.261 7.110 15.076 1.00 79.38 90 ASP A CA 1
ATOM 685 C C . ASP A 1 90 ? 2.498 8.424 15.821 1.00 79.38 90 ASP A C 1
ATOM 687 O O . ASP A 1 90 ? 2.159 9.510 15.349 1.00 79.38 90 ASP A O 1
ATOM 691 N N . THR A 1 91 ? 3.001 8.308 17.043 1.00 68.50 91 THR A N 1
ATOM 692 C CA . THR A 1 91 ? 3.321 9.428 17.939 1.00 68.50 91 THR A CA 1
ATOM 693 C C . THR A 1 91 ? 4.830 9.652 18.047 1.00 68.50 91 THR A C 1
ATOM 695 O O . THR A 1 91 ? 5.263 10.538 18.773 1.00 68.50 91 THR A O 1
ATOM 698 N N . GLY A 1 92 ? 5.643 8.864 17.329 1.00 66.50 92 GLY A N 1
ATOM 699 C CA . GLY A 1 92 ? 7.103 8.845 17.464 1.00 66.50 92 GLY A CA 1
ATOM 700 C C . GLY A 1 92 ? 7.628 7.989 18.627 1.00 66.50 92 GLY A C 1
ATOM 701 O O . GLY A 1 92 ? 8.813 7.661 18.651 1.00 66.50 92 GLY A O 1
ATOM 702 N N . GLU A 1 93 ? 6.763 7.555 19.545 1.00 65.69 93 GLU A N 1
ATOM 703 C CA . GLU A 1 93 ? 7.108 6.645 20.640 1.00 65.69 93 GLU A CA 1
ATOM 704 C C . GLU A 1 93 ? 6.560 5.234 20.374 1.00 65.69 93 GLU A C 1
ATOM 706 O O . GLU A 1 93 ? 5.545 5.040 19.701 1.00 65.69 93 GLU A O 1
ATOM 711 N N . LYS A 1 94 ? 7.240 4.208 20.900 1.00 62.50 94 LYS A N 1
ATOM 712 C CA . LYS A 1 94 ? 6.777 2.818 20.785 1.00 62.50 94 LYS A CA 1
ATOM 713 C C . LYS A 1 94 ? 5.675 2.551 21.808 1.00 62.50 94 LYS A C 1
ATOM 715 O O . LYS A 1 94 ? 5.969 2.171 22.938 1.00 62.50 94 LYS A O 1
ATOM 720 N N . TYR A 1 95 ? 4.423 2.693 21.391 1.00 60.62 95 TYR A N 1
ATOM 721 C CA . TYR A 1 95 ? 3.272 2.245 22.173 1.00 60.62 95 TYR A CA 1
ATOM 722 C C . TYR A 1 95 ? 2.957 0.764 21.894 1.00 60.62 95 TYR A C 1
ATOM 724 O O . TYR A 1 95 ? 3.131 0.305 20.757 1.00 60.62 95 TYR A O 1
ATOM 732 N N . PRO A 1 96 ? 2.510 -0.012 22.902 1.00 62.00 96 PRO A N 1
ATOM 733 C CA . PRO A 1 96 ? 1.947 -1.336 22.657 1.00 62.00 96 PRO A CA 1
ATOM 734 C C . PRO A 1 96 ? 0.733 -1.222 21.716 1.00 62.00 96 PRO A C 1
ATOM 736 O O . PRO A 1 96 ? 0.067 -0.184 21.714 1.00 62.00 96 PRO A O 1
ATOM 739 N N . PRO A 1 97 ? 0.438 -2.251 20.898 1.00 63.91 97 PRO A N 1
ATOM 740 C CA . PRO A 1 97 ? -0.722 -2.217 20.015 1.00 63.91 97 PRO A CA 1
ATOM 741 C C . PRO A 1 97 ? -1.992 -2.015 20.847 1.00 63.91 97 PRO A C 1
ATOM 743 O O . PRO A 1 97 ? -2.290 -2.796 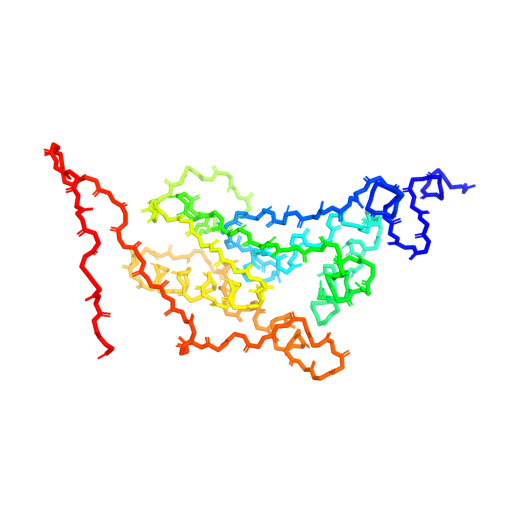21.746 1.00 63.91 97 PRO A O 1
ATOM 746 N N . VAL A 1 98 ? -2.710 -0.932 20.555 1.00 71.81 98 VAL A N 1
ATOM 747 C CA . VAL A 1 98 ? -3.926 -0.523 21.280 1.00 71.81 98 VAL A CA 1
ATOM 748 C C . VAL A 1 98 ? -5.182 -1.259 20.810 1.00 71.81 98 VAL A C 1
ATOM 750 O O . VAL A 1 98 ? -6.213 -1.170 21.466 1.00 71.81 98 VAL A O 1
ATOM 753 N N . TRP A 1 99 ? -5.097 -1.982 19.690 1.00 80.81 99 TRP A N 1
ATOM 754 C CA . TRP A 1 99 ? -6.219 -2.686 19.075 1.00 80.81 99 TRP A CA 1
ATOM 755 C C . TRP A 1 99 ? -5.751 -3.850 18.188 1.00 80.81 99 TRP A C 1
ATOM 757 O O . TRP A 1 99 ? -4.587 -3.909 17.773 1.00 80.81 99 TRP A O 1
ATOM 767 N N . GLU A 1 100 ? -6.673 -4.766 17.889 1.00 86.88 100 GLU A N 1
ATOM 768 C CA . GLU A 1 100 ? -6.473 -5.878 16.958 1.00 86.88 100 GLU A CA 1
ATOM 769 C C . GLU A 1 100 ? -7.625 -5.907 15.953 1.00 86.88 100 GLU A C 1
ATOM 771 O O . GLU A 1 100 ? -8.771 -6.134 16.337 1.00 86.88 100 GLU A O 1
ATOM 776 N N . TYR A 1 101 ? -7.325 -5.722 14.668 1.00 90.25 101 TYR A N 1
ATOM 777 C CA . TYR A 1 101 ? -8.325 -5.850 13.603 1.00 90.25 101 TYR A CA 1
ATOM 778 C C . TYR A 1 101 ? -8.437 -7.297 13.090 1.00 90.25 101 TYR A C 1
ATOM 780 O O . TYR A 1 101 ? -9.482 -7.699 12.588 1.00 90.25 101 TYR A O 1
ATOM 788 N N . ARG A 1 102 ? -7.393 -8.118 13.303 1.00 91.31 102 ARG A N 1
ATOM 789 C CA . ARG A 1 102 ? -7.370 -9.570 13.026 1.00 91.31 102 ARG A CA 1
ATOM 790 C C . ARG A 1 102 ? -7.711 -9.952 11.582 1.00 91.31 102 ARG A C 1
ATOM 792 O O . ARG A 1 102 ? -8.242 -11.034 11.347 1.00 91.31 102 ARG A O 1
ATOM 799 N N . ALA A 1 103 ? -7.355 -9.104 10.620 1.00 91.19 103 ALA A N 1
ATOM 800 C CA . ALA A 1 103 ? -7.600 -9.374 9.208 1.00 91.19 103 ALA A CA 1
ATOM 801 C C . ALA A 1 103 ? -6.318 -9.402 8.373 1.00 91.19 103 ALA A C 1
ATOM 803 O O . ALA A 1 103 ? -5.285 -8.823 8.722 1.00 91.19 103 ALA A O 1
ATOM 804 N N . VAL A 1 104 ? -6.428 -10.044 7.216 1.00 94.06 104 VAL A N 1
ATOM 805 C CA . VAL A 1 104 ? -5.460 -9.967 6.126 1.00 94.06 104 VAL A CA 1
ATOM 806 C C . VAL A 1 104 ? -6.217 -9.481 4.903 1.00 94.06 104 VAL A C 1
ATOM 808 O O . VAL A 1 104 ? -7.220 -10.079 4.526 1.00 94.06 104 VAL A O 1
ATOM 811 N N . LEU A 1 105 ? -5.746 -8.398 4.294 1.00 95.69 105 LEU A N 1
ATOM 812 C CA . LEU A 1 105 ? -6.297 -7.900 3.042 1.00 95.69 105 LEU A CA 1
ATOM 813 C C . LEU A 1 105 ? -5.342 -8.294 1.917 1.00 95.69 105 LEU A C 1
ATOM 815 O O . LEU A 1 105 ? -4.124 -8.182 2.064 1.00 95.69 105 LEU A O 1
ATOM 819 N N . MET A 1 106 ? -5.879 -8.749 0.789 1.00 96.75 106 MET A N 1
ATOM 820 C CA . MET A 1 106 ? -5.082 -9.182 -0.355 1.00 96.75 106 MET A CA 1
ATOM 821 C C . MET A 1 106 ? -5.702 -8.684 -1.656 1.00 96.75 106 MET A C 1
ATOM 823 O O . MET A 1 106 ? -6.917 -8.707 -1.815 1.00 96.75 106 MET A O 1
ATOM 827 N N . SER A 1 107 ? -4.868 -8.218 -2.582 1.00 96.25 107 SER A N 1
ATOM 828 C CA . SER A 1 107 ? -5.304 -7.753 -3.900 1.00 96.25 107 SER A CA 1
ATOM 829 C C . SER A 1 107 ? -4.140 -7.746 -4.888 1.00 96.25 107 SER A C 1
ATOM 831 O O . SER A 1 107 ? -2.977 -7.680 -4.494 1.00 96.25 107 SER A O 1
ATOM 833 N N . SER A 1 108 ? -4.432 -7.768 -6.187 1.00 94.38 108 SER A N 1
ATOM 834 C CA . SER A 1 108 ? -3.465 -7.371 -7.219 1.00 94.38 108 SER A CA 1
ATOM 835 C C . SER A 1 108 ? -3.370 -5.849 -7.382 1.00 94.38 108 SER A C 1
ATOM 837 O O . SER A 1 108 ? -2.427 -5.367 -7.999 1.00 94.38 108 SER A O 1
ATOM 839 N N . ASP A 1 109 ? -4.336 -5.100 -6.845 1.00 96.00 109 ASP A N 1
ATOM 840 C CA . ASP A 1 109 ? -4.372 -3.638 -6.826 1.00 96.00 109 ASP A CA 1
ATOM 841 C C . ASP A 1 109 ? -3.855 -3.122 -5.462 1.00 96.00 109 ASP A C 1
ATOM 843 O O . ASP A 1 109 ? -4.572 -3.203 -4.458 1.00 96.00 109 ASP A O 1
ATOM 847 N N . PRO A 1 110 ? -2.621 -2.587 -5.385 1.00 96.94 110 PRO A N 1
ATOM 848 C CA . PRO A 1 110 ? -2.082 -2.052 -4.136 1.00 96.94 110 PRO A CA 1
ATOM 849 C C . PRO A 1 110 ? -2.773 -0.761 -3.690 1.00 96.94 110 PRO A C 1
ATOM 851 O O . PRO A 1 110 ? -2.775 -0.462 -2.498 1.00 96.94 110 PRO A O 1
ATOM 854 N N . VAL A 1 111 ? -3.357 0.002 -4.618 1.00 97.12 111 VAL A N 1
ATOM 855 C CA . VAL A 1 111 ? -4.082 1.234 -4.295 1.00 97.12 111 VAL A CA 1
ATOM 856 C C . VAL A 1 111 ? -5.400 0.885 -3.611 1.00 97.12 111 VAL A C 1
ATOM 858 O O . VAL A 1 111 ? -5.741 1.514 -2.614 1.00 97.12 111 VAL A O 1
ATOM 861 N N . ALA A 1 112 ? -6.094 -0.165 -4.062 1.00 96.81 112 ALA A N 1
ATOM 862 C CA . ALA A 1 112 ? -7.296 -0.678 -3.400 1.00 96.81 112 ALA A CA 1
ATOM 863 C C . ALA A 1 112 ? -7.030 -1.069 -1.938 1.00 96.81 112 ALA A C 1
ATOM 865 O O . ALA A 1 112 ? -7.811 -0.726 -1.044 1.00 96.81 112 ALA A O 1
ATOM 866 N N . LEU A 1 113 ? -5.904 -1.746 -1.683 1.00 97.12 113 LEU A N 1
ATOM 867 C CA . LEU A 1 113 ? -5.499 -2.116 -0.326 1.00 97.12 113 LEU A CA 1
ATOM 868 C C . LEU A 1 113 ? -5.209 -0.888 0.522 1.00 97.12 113 LEU A C 1
ATOM 870 O O . LEU A 1 113 ? -5.689 -0.811 1.650 1.00 97.12 113 LEU A O 1
ATOM 874 N N . ASP A 1 114 ? -4.467 0.078 -0.011 1.00 97.56 114 ASP A N 1
ATOM 875 C CA . ASP A 1 114 ? -4.055 1.230 0.779 1.00 97.56 114 ASP A CA 1
ATOM 876 C C . ASP A 1 114 ? -5.202 2.216 1.020 1.00 97.56 114 ASP A C 1
ATOM 878 O O . ASP A 1 114 ? -5.328 2.737 2.126 1.00 97.56 114 ASP A O 1
ATOM 882 N N . VAL A 1 115 ? -6.112 2.401 0.059 1.00 97.44 115 VAL A N 1
ATOM 883 C CA . VAL A 1 115 ? -7.358 3.158 0.266 1.00 97.44 115 VAL A CA 1
ATOM 884 C C . VAL A 1 115 ? -8.227 2.483 1.327 1.00 97.44 115 VAL A C 1
ATOM 886 O O . VAL A 1 115 ? -8.753 3.159 2.214 1.00 97.44 115 VAL A O 1
ATOM 889 N N . THR A 1 116 ? -8.359 1.155 1.280 1.00 96.62 116 THR A N 1
ATOM 890 C CA . THR A 1 116 ? -9.113 0.405 2.295 1.00 96.62 116 THR A CA 1
ATOM 891 C C . THR A 1 116 ? -8.449 0.520 3.665 1.00 96.62 116 THR A C 1
ATOM 893 O O . THR A 1 116 ? -9.107 0.872 4.640 1.00 96.62 116 THR A O 1
ATOM 896 N N . GLY A 1 117 ? -7.134 0.315 3.746 1.00 96.31 117 GLY A N 1
ATOM 897 C CA . GLY A 1 117 ? -6.363 0.440 4.980 1.00 96.31 117 GLY A CA 1
ATOM 898 C C . GLY A 1 117 ? -6.426 1.844 5.584 1.00 96.31 117 GLY A C 1
ATOM 899 O O . GLY A 1 117 ? -6.609 1.991 6.790 1.00 96.31 117 GLY A O 1
ATOM 900 N N . MET A 1 118 ? -6.346 2.882 4.749 1.00 96.94 118 MET A N 1
ATOM 901 C CA . MET A 1 118 ? -6.531 4.274 5.159 1.00 96.94 118 MET A CA 1
ATOM 902 C C . MET A 1 118 ? -7.910 4.484 5.796 1.00 96.94 118 MET A C 1
ATOM 904 O O . MET A 1 118 ? -7.995 5.058 6.880 1.00 96.94 118 MET A O 1
ATOM 908 N N . ARG A 1 119 ? -8.980 3.993 5.154 1.00 95.75 119 ARG A N 1
ATOM 909 C CA . ARG A 1 119 ? -10.353 4.089 5.678 1.00 95.75 119 ARG A CA 1
ATOM 910 C C . ARG A 1 119 ? -10.520 3.335 6.995 1.00 95.75 119 ARG A C 1
ATOM 912 O O . ARG A 1 119 ? -11.172 3.856 7.892 1.00 95.75 119 ARG A O 1
ATOM 919 N N . LEU A 1 120 ? -9.917 2.152 7.127 1.00 94.75 120 LEU A N 1
ATOM 920 C CA . LEU A 1 120 ? -9.944 1.370 8.367 1.00 94.75 120 LEU A CA 1
ATOM 921 C C . LEU A 1 120 ? -9.286 2.123 9.524 1.00 94.75 120 LEU A C 1
ATOM 923 O O . LEU A 1 120 ? -9.869 2.216 10.599 1.00 94.75 120 LEU A O 1
ATOM 927 N N . LEU A 1 121 ? -8.103 2.704 9.296 1.00 93.06 121 LEU A N 1
ATOM 928 C CA . LEU A 1 121 ? -7.431 3.511 10.315 1.00 93.06 121 LEU A CA 1
ATOM 929 C C . LEU A 1 121 ? -8.252 4.750 10.680 1.00 93.06 121 LEU A C 1
ATOM 931 O O . LEU A 1 121 ? -8.423 5.019 11.862 1.00 93.06 121 LEU A O 1
ATOM 935 N N . ALA A 1 122 ? -8.781 5.479 9.695 1.00 92.81 122 ALA A N 1
ATOM 936 C CA . ALA A 1 122 ? -9.593 6.671 9.944 1.00 92.81 122 ALA A CA 1
ATOM 937 C C . ALA A 1 122 ? -10.864 6.346 10.748 1.00 92.81 122 ALA A C 1
ATOM 939 O O . ALA A 1 122 ? -11.192 7.045 11.707 1.00 92.81 122 ALA A O 1
ATOM 940 N N . ALA A 1 123 ? -11.551 5.255 10.397 1.00 92.31 123 ALA A N 1
ATOM 941 C CA . ALA A 1 123 ? -12.737 4.797 11.111 1.00 92.31 123 ALA A CA 1
ATOM 942 C C . ALA A 1 123 ? -12.413 4.423 12.564 1.00 92.31 123 ALA A C 1
ATOM 944 O O . ALA A 1 123 ? -13.094 4.883 13.478 1.00 92.31 123 ALA A O 1
ATOM 945 N N . GLU A 1 124 ? -11.349 3.653 12.793 1.00 90.75 124 GLU A N 1
ATOM 946 C CA . GLU A 1 124 ? -10.953 3.256 14.146 1.00 90.75 124 GLU A CA 1
ATOM 947 C C . GLU A 1 124 ? -10.503 4.461 14.991 1.00 90.75 124 GLU A C 1
ATOM 949 O O . GLU A 1 124 ? -10.880 4.579 16.157 1.00 90.75 124 GLU A O 1
ATOM 954 N N . GLN A 1 125 ? -9.756 5.406 14.407 1.00 88.50 125 GLN A N 1
ATOM 955 C CA . GLN A 1 125 ? -9.372 6.645 15.092 1.00 88.50 125 GLN A CA 1
ATOM 956 C C . GLN A 1 125 ? -10.596 7.478 15.504 1.00 88.50 125 GLN A C 1
ATOM 958 O O . GLN A 1 125 ? -10.596 8.061 16.586 1.00 88.50 125 GLN A O 1
ATOM 963 N N . ALA A 1 126 ? -11.648 7.513 14.681 1.00 88.56 126 ALA A N 1
ATOM 964 C CA . ALA A 1 126 ? -12.894 8.199 15.015 1.00 88.56 126 ALA A CA 1
ATOM 965 C C . ALA A 1 126 ? -13.696 7.478 16.117 1.00 88.56 126 ALA A C 1
ATOM 967 O O . ALA A 1 126 ? -14.362 8.133 16.921 1.00 88.56 126 ALA A O 1
ATOM 968 N N . LEU A 1 127 ? -13.632 6.143 16.171 1.00 88.00 127 LEU A N 1
ATOM 969 C CA . LEU A 1 127 ? -14.344 5.323 17.158 1.00 88.00 127 LEU A CA 1
ATOM 970 C C . LEU A 1 127 ? -13.675 5.301 18.533 1.00 88.00 127 LEU A C 1
ATOM 972 O O . LEU A 1 127 ? -14.373 5.181 19.539 1.00 88.00 127 LEU A O 1
ATOM 976 N N . SER A 1 128 ? -12.347 5.411 18.600 1.00 79.81 128 SER A N 1
ATOM 977 C CA . SER A 1 128 ? -11.598 5.198 19.844 1.00 79.81 128 SER A CA 1
ATOM 978 C C . SER A 1 128 ? -11.918 6.210 20.954 1.00 79.81 128 SER A C 1
ATOM 980 O O . SER A 1 128 ? -11.638 5.930 22.119 1.00 79.81 128 SER A O 1
ATOM 982 N N . GLN A 1 129 ? -12.484 7.380 20.615 1.00 68.44 129 GLN A N 1
ATOM 983 C CA . GLN A 1 129 ? -12.786 8.500 21.526 1.00 68.44 129 GLN A CA 1
ATOM 984 C C . GLN A 1 129 ? -11.602 8.938 22.414 1.00 68.44 129 GLN A C 1
ATOM 986 O O . GLN A 1 129 ? -11.782 9.695 23.371 1.00 68.44 129 GLN A O 1
ATOM 991 N N . GLN A 1 130 ? -10.381 8.487 22.114 1.00 71.00 130 GLN A N 1
ATOM 992 C CA . GLN A 1 130 ? -9.194 8.860 22.866 1.00 71.00 130 GLN A CA 1
ATOM 993 C C . GLN A 1 130 ? -8.724 10.241 22.407 1.00 71.00 130 GLN A C 1
ATOM 995 O O . GLN A 1 130 ? -8.684 10.503 21.203 1.00 71.00 130 GLN A O 1
ATOM 1000 N N . PRO A 1 131 ? -8.337 11.135 23.333 1.00 69.00 131 PRO A N 1
ATOM 1001 C CA . PRO A 1 131 ? -7.708 12.387 22.953 1.00 69.00 131 PRO A CA 1
ATOM 1002 C C . PRO A 1 131 ? -6.389 12.081 22.236 1.00 69.00 131 PRO A C 1
ATOM 1004 O O . PRO A 1 131 ? -5.445 11.556 22.829 1.00 69.00 131 PRO A O 1
ATOM 1007 N N . LEU A 1 132 ? -6.346 12.386 20.941 1.00 73.12 132 LEU A N 1
ATOM 1008 C CA . LEU A 1 132 ? -5.166 12.183 20.113 1.00 73.12 132 LEU A CA 1
ATOM 1009 C C . LEU A 1 132 ? -4.199 13.359 20.293 1.00 73.12 132 LEU A C 1
ATOM 1011 O O . LEU A 1 132 ? -4.648 14.507 20.339 1.00 73.12 132 LEU A O 1
ATOM 1015 N N . PRO A 1 133 ? -2.877 13.114 20.361 1.00 73.50 133 PRO A N 1
ATOM 1016 C CA . PRO A 1 133 ? -1.885 14.184 20.326 1.00 73.50 133 PRO A C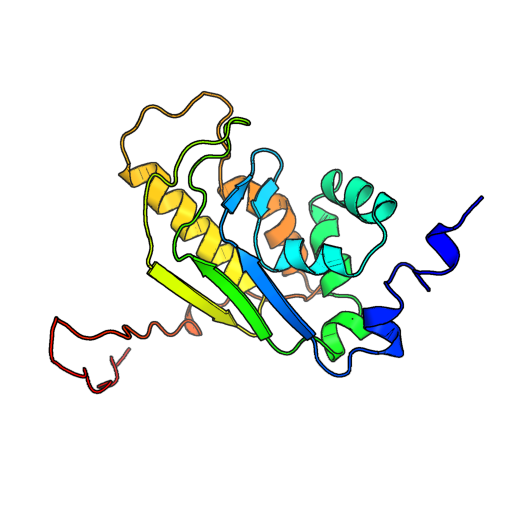A 1
ATOM 1017 C C . PRO A 1 133 ? -2.076 15.076 19.094 1.00 73.50 133 PRO A C 1
ATOM 1019 O O . PRO A 1 133 ? -2.437 14.576 18.032 1.00 73.50 133 PRO A O 1
ATOM 1022 N N . GLU A 1 134 ? -1.792 16.374 19.199 1.00 74.31 134 GLU A N 1
ATOM 1023 C CA . GLU A 1 134 ? -2.056 17.347 18.123 1.00 74.31 134 GLU A CA 1
ATOM 1024 C C . GLU A 1 134 ? -1.415 16.949 16.778 1.00 74.31 134 GLU A C 1
ATOM 1026 O O . GLU A 1 134 ? -2.053 17.030 15.728 1.00 74.31 134 GLU A O 1
ATOM 1031 N N . ASP A 1 135 ? -0.204 16.389 16.827 1.00 78.31 135 ASP A N 1
ATOM 1032 C CA . ASP A 1 135 ? 0.541 15.967 15.639 1.00 78.31 135 ASP A CA 1
ATOM 1033 C C . ASP A 1 135 ? 0.349 14.487 15.241 1.00 78.31 135 ASP A C 1
ATOM 1035 O O . ASP A 1 135 ? 1.167 13.931 14.500 1.00 78.31 135 ASP A O 1
ATOM 1039 N N . HIS A 1 136 ? -0.657 13.785 15.769 1.00 81.31 136 HIS A N 1
ATOM 1040 C CA . HIS A 1 136 ? -0.884 12.385 15.399 1.00 81.31 136 HIS A CA 1
ATOM 1041 C C . HIS A 1 136 ? -1.031 12.207 13.876 1.00 81.31 136 HIS A C 1
ATOM 1043 O O . HIS A 1 136 ? -1.443 13.104 13.135 1.00 81.31 136 HIS A O 1
ATOM 1049 N N . ALA A 1 137 ? -0.687 11.013 13.399 1.00 86.31 137 ALA A N 1
ATOM 1050 C CA . ALA A 1 137 ? -0.877 10.651 12.004 1.00 86.31 137 ALA A CA 1
ATOM 1051 C C . ALA A 1 137 ? -2.362 10.695 11.613 1.00 86.31 137 ALA A C 1
ATOM 1053 O O . ALA A 1 137 ? -3.167 9.972 12.197 1.00 86.31 137 ALA A O 1
ATOM 1054 N N . LYS A 1 138 ? -2.681 11.501 10.593 1.00 91.50 138 LYS A N 1
ATOM 1055 C CA . LYS A 1 138 ? -4.008 11.604 9.968 1.00 91.50 138 LYS A CA 1
ATOM 1056 C C . LYS A 1 138 ? -4.045 10.712 8.725 1.00 91.50 138 LYS A C 1
ATOM 1058 O O . LYS A 1 138 ? -3.390 11.077 7.740 1.00 91.50 138 LYS A O 1
ATOM 1063 N N . PRO A 1 139 ? -4.732 9.555 8.745 1.00 93.31 139 PRO A N 1
ATOM 1064 C CA . PRO A 1 139 ? -4.697 8.583 7.657 1.00 93.31 139 PRO A CA 1
ATOM 1065 C C . PRO A 1 139 ? -5.013 9.192 6.291 1.00 93.31 139 PRO A C 1
ATOM 1067 O O . PRO A 1 139 ? -4.336 8.870 5.320 1.00 93.31 139 PRO A O 1
ATOM 1070 N N . GLU A 1 140 ? -5.947 10.141 6.214 1.00 95.50 140 GLU A N 1
ATOM 1071 C CA . GLU A 1 140 ? -6.392 10.807 4.981 1.00 95.50 140 GLU A CA 1
ATOM 1072 C C . GLU A 1 140 ? -5.269 11.551 4.252 1.00 95.50 140 GLU A C 1
ATOM 1074 O O . GLU A 1 140 ? -5.350 11.769 3.043 1.00 95.50 140 GLU A O 1
ATOM 1079 N N . LYS A 1 141 ? -4.177 11.895 4.945 1.00 95.56 141 LYS A N 1
ATOM 1080 C CA . LYS A 1 141 ? -2.971 12.443 4.309 1.00 95.56 141 LYS A CA 1
ATOM 1081 C C . LYS A 1 141 ? -2.379 11.480 3.269 1.00 95.56 141 LYS A C 1
ATOM 1083 O O . LYS A 1 141 ? -1.715 11.940 2.339 1.00 95.56 141 LYS A O 1
ATOM 1088 N N . ALA A 1 142 ? -2.677 10.181 3.354 1.00 96.75 142 ALA A N 1
ATOM 1089 C CA . ALA A 1 142 ? -2.282 9.181 2.363 1.00 96.75 142 ALA A CA 1
ATOM 1090 C C . ALA A 1 142 ? -2.855 9.450 0.968 1.00 96.75 142 ALA A C 1
ATOM 1092 O O . ALA A 1 142 ? -2.258 9.045 -0.026 1.00 96.75 142 ALA A O 1
ATOM 1093 N N . LEU A 1 143 ? -3.943 10.223 0.858 1.00 96.31 143 LEU A N 1
ATOM 1094 C CA . LEU A 1 143 ? -4.464 10.670 -0.436 1.00 96.31 143 LEU A CA 1
ATOM 1095 C C . LEU A 1 143 ? -3.415 11.414 -1.275 1.00 96.31 143 LEU A C 1
ATOM 1097 O O . LEU A 1 143 ? -3.473 11.332 -2.499 1.00 96.31 143 LEU A O 1
ATOM 1101 N N . SER A 1 144 ? -2.424 12.051 -0.636 1.00 95.12 144 SER A N 1
ATOM 1102 C CA . SER A 1 144 ? -1.307 12.716 -1.323 1.00 95.12 144 SER A CA 1
ATOM 1103 C C . SER A 1 144 ? -0.495 11.792 -2.235 1.00 95.12 144 SER A C 1
ATOM 1105 O O . SER A 1 144 ? 0.039 12.267 -3.231 1.00 95.12 144 SER A O 1
ATOM 1107 N N . TYR A 1 145 ? -0.433 10.491 -1.935 1.00 95.75 145 TYR A N 1
ATOM 1108 C CA . TYR A 1 145 ? 0.222 9.500 -2.791 1.00 95.75 145 TYR A CA 1
ATOM 1109 C C . TYR A 1 145 ? -0.753 8.524 -3.454 1.00 95.75 145 TYR A C 1
ATOM 1111 O O . TYR A 1 145 ? -0.432 7.952 -4.494 1.00 95.75 145 TYR A O 1
ATOM 1119 N N . LEU A 1 146 ? -1.953 8.340 -2.895 1.00 96.50 146 LEU A N 1
ATOM 1120 C CA . LEU A 1 146 ? -2.962 7.447 -3.469 1.00 96.50 146 LEU A CA 1
ATOM 1121 C C . LEU A 1 146 ? -3.664 8.057 -4.684 1.00 96.50 146 LEU A C 1
ATOM 1123 O O . LEU A 1 146 ? -3.915 7.336 -5.643 1.00 96.50 146 LEU A O 1
ATOM 1127 N N . GLN A 1 147 ? -3.951 9.365 -4.686 1.00 95.00 147 GLN A N 1
ATOM 1128 C CA . GLN A 1 147 ? -4.605 10.007 -5.834 1.00 95.00 147 GLN A CA 1
ATOM 1129 C C . GLN A 1 147 ? -3.713 10.013 -7.087 1.00 95.00 147 GLN A C 1
ATOM 1131 O O . GLN A 1 147 ? -4.196 9.631 -8.150 1.00 95.00 147 GLN A O 1
ATOM 1136 N N . PRO A 1 148 ? -2.413 10.363 -7.014 1.00 93.94 148 PRO A N 1
ATOM 1137 C CA . PRO A 1 148 ? -1.536 10.275 -8.183 1.00 93.94 148 PRO A CA 1
ATOM 1138 C C . PRO A 1 148 ? -1.366 8.838 -8.696 1.00 93.94 148 PRO A C 1
ATOM 1140 O O . PRO A 1 148 ? -1.252 8.627 -9.905 1.00 93.94 148 PRO A O 1
ATOM 1143 N N . ALA A 1 149 ? -1.421 7.839 -7.805 1.00 94.50 149 ALA A N 1
ATOM 1144 C CA . ALA A 1 149 ? -1.264 6.426 -8.150 1.00 94.50 149 ALA A CA 1
ATOM 1145 C C . ALA A 1 149 ? -2.384 5.860 -9.045 1.00 94.50 149 ALA A C 1
ATOM 1147 O O . ALA A 1 149 ? -2.148 4.862 -9.734 1.00 94.50 149 ALA A O 1
ATOM 1148 N N . THR A 1 150 ? -3.572 6.479 -9.049 1.00 92.25 150 THR A N 1
ATOM 1149 C CA . THR A 1 150 ? -4.712 6.052 -9.881 1.00 92.25 150 THR A CA 1
ATOM 1150 C C . THR A 1 150 ? -4.764 6.705 -11.256 1.00 92.25 150 THR A C 1
ATOM 1152 O O . THR A 1 150 ? -5.500 6.238 -12.124 1.00 92.25 150 THR A O 1
ATOM 1155 N N . THR A 1 151 ? -3.989 7.771 -11.474 1.00 90.00 151 THR A N 1
ATOM 1156 C CA . THR A 1 151 ? -3.972 8.499 -12.751 1.00 90.00 151 THR A CA 1
ATOM 1157 C C . THR A 1 151 ? -3.500 7.610 -13.895 1.00 90.00 151 THR A C 1
ATOM 1159 O O . THR A 1 151 ? -2.642 6.759 -13.688 1.00 90.00 151 THR A O 1
ATOM 1162 N N . ASP A 1 152 ? -3.966 7.852 -15.121 1.00 80.62 152 ASP A N 1
ATOM 1163 C CA . ASP A 1 152 ? -3.555 7.067 -16.299 1.00 80.62 152 ASP A CA 1
ATOM 1164 C C . ASP A 1 152 ? -2.034 7.068 -16.536 1.00 80.62 152 ASP A C 1
ATOM 1166 O O . ASP A 1 152 ? -1.484 6.111 -17.077 1.00 80.62 152 ASP A O 1
ATOM 1170 N N . ALA A 1 153 ? -1.342 8.129 -16.106 1.00 78.19 153 ALA A N 1
ATOM 1171 C CA . ALA A 1 153 ? 0.106 8.258 -16.240 1.00 78.19 153 ALA A CA 1
ATOM 1172 C C . ALA A 1 153 ? 0.882 7.251 -15.370 1.00 78.19 153 ALA A C 1
ATOM 1174 O O . ALA A 1 153 ? 1.927 6.756 -15.791 1.00 78.19 153 ALA A O 1
ATOM 1175 N N . VAL A 1 154 ? 0.382 6.946 -14.168 1.00 88.94 154 VAL A N 1
ATOM 1176 C CA . VAL A 1 154 ? 1.007 5.988 -13.239 1.00 88.94 154 VAL A CA 1
ATOM 1177 C C . VAL A 1 154 ? 0.322 4.625 -13.340 1.00 88.94 154 VAL A C 1
ATOM 1179 O O . VAL A 1 154 ? 0.977 3.586 -13.446 1.00 88.94 154 VAL A O 1
ATOM 1182 N N . GLY A 1 155 ? -1.010 4.633 -13.327 1.00 88.69 155 GLY A N 1
ATOM 1183 C CA . GLY A 1 155 ? -1.885 3.499 -13.586 1.00 88.69 155 GLY A CA 1
ATOM 1184 C C . GLY A 1 155 ? -1.596 2.302 -12.691 1.00 88.69 155 GLY A C 1
ATOM 1185 O O . GLY A 1 155 ? -1.655 1.169 -13.176 1.00 88.69 155 GLY A O 1
ATOM 1186 N N . LEU A 1 156 ? -1.207 2.535 -11.431 1.00 93.19 156 LEU A N 1
ATOM 1187 C CA . LEU A 1 156 ? -0.782 1.479 -10.509 1.00 93.19 156 LEU A CA 1
ATOM 1188 C C . LEU A 1 156 ? -1.976 0.672 -9.980 1.00 93.19 156 LEU A C 1
ATOM 1190 O O . LEU A 1 156 ? -1.848 -0.530 -9.757 1.00 93.19 156 LEU A O 1
ATOM 1194 N N . GLY A 1 157 ? -3.127 1.324 -9.818 1.00 92.00 157 GLY A N 1
ATOM 1195 C CA . GLY A 1 157 ? -4.359 0.740 -9.296 1.00 92.00 157 GLY A CA 1
ATOM 1196 C C . GL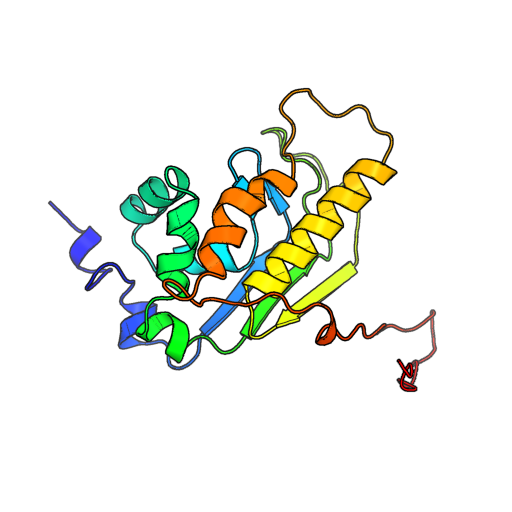Y A 1 157 ? -5.546 1.683 -9.470 1.00 92.00 157 GLY A C 1
ATOM 1197 O O . GLY A 1 157 ? -5.360 2.822 -9.882 1.00 92.00 157 GLY A O 1
ATOM 1198 N N . GLN A 1 158 ? -6.760 1.219 -9.191 1.00 89.94 158 GLN A N 1
ATOM 1199 C CA . GLN A 1 158 ? -8.000 1.990 -9.368 1.00 89.94 158 GLN A CA 1
ATOM 1200 C C . GLN A 1 158 ? -8.841 2.056 -8.089 1.00 89.94 158 GLN A C 1
ATOM 1202 O O . GLN A 1 158 ? -9.623 2.989 -7.926 1.00 89.94 158 GLN A O 1
ATOM 1207 N N . SER A 1 159 ? -8.652 1.123 -7.148 1.00 90.88 159 SER A N 1
ATOM 1208 C CA . SER A 1 159 ? -9.422 1.073 -5.901 1.00 90.88 159 SER A CA 1
ATOM 1209 C C . SER A 1 159 ? -10.941 1.055 -6.127 1.00 90.88 159 SER A C 1
ATOM 1211 O O . SER A 1 159 ? -11.672 1.817 -5.490 1.00 90.88 159 SER A O 1
ATOM 1213 N N . ASP A 1 160 ? -11.420 0.170 -7.002 1.00 90.06 160 ASP A N 1
ATOM 1214 C CA . ASP A 1 160 ? -12.855 -0.028 -7.220 1.00 90.06 160 ASP A CA 1
ATOM 1215 C C . ASP A 1 160 ? -13.499 -0.756 -6.020 1.00 90.06 160 ASP A C 1
ATOM 1217 O O . ASP A 1 160 ? -13.214 -1.939 -5.797 1.00 90.06 160 ASP A O 1
ATOM 1221 N N . PRO A 1 161 ? -14.371 -0.091 -5.234 1.00 85.94 161 PRO A N 1
ATOM 1222 C CA . PRO A 1 161 ? -15.005 -0.714 -4.078 1.00 85.94 161 PRO A CA 1
ATOM 1223 C C . PRO A 1 161 ? -15.967 -1.846 -4.447 1.00 85.94 161 PRO A C 1
ATOM 1225 O O . PRO A 1 161 ? -16.188 -2.725 -3.620 1.00 85.94 161 PRO A O 1
ATOM 1228 N N . ALA A 1 162 ? -16.525 -1.847 -5.663 1.00 90.19 162 ALA A N 1
ATOM 1229 C CA . ALA A 1 162 ? -17.466 -2.877 -6.106 1.00 90.19 162 ALA A CA 1
ATOM 1230 C C . ALA A 1 162 ? -16.796 -4.248 -6.297 1.00 90.19 162 ALA A C 1
ATOM 1232 O O . ALA A 1 162 ? -17.478 -5.267 -6.357 1.00 90.19 162 ALA A O 1
ATOM 1233 N N . LEU A 1 163 ? -15.462 -4.280 -6.379 1.00 89.12 163 LEU A N 1
ATOM 1234 C CA . LEU A 1 163 ? -14.674 -5.505 -6.512 1.00 89.12 163 LEU A CA 1
ATOM 1235 C C . LEU A 1 163 ? -14.196 -6.061 -5.162 1.00 89.12 163 LEU A C 1
ATOM 1237 O O . LEU A 1 163 ? -13.509 -7.083 -5.128 1.00 89.12 163 LEU A O 1
ATOM 1241 N N . ILE A 1 164 ? -14.520 -5.401 -4.046 1.00 88.44 164 ILE A N 1
ATOM 1242 C CA . ILE A 1 164 ? -14.116 -5.857 -2.715 1.00 88.44 164 ILE A CA 1
ATOM 1243 C C . ILE A 1 164 ? -15.026 -7.005 -2.281 1.00 88.44 164 ILE A C 1
ATOM 1245 O O . ILE A 1 164 ? -16.237 -6.849 -2.168 1.00 88.44 164 ILE A O 1
ATOM 1249 N N . THR A 1 165 ? -14.420 -8.150 -1.974 1.00 91.56 165 THR A N 1
ATOM 1250 C CA . THR A 1 165 ? -15.091 -9.281 -1.323 1.00 91.56 165 THR A CA 1
ATOM 1251 C C . THR A 1 165 ? -14.619 -9.376 0.123 1.00 91.56 165 THR A C 1
ATOM 1253 O O . THR A 1 165 ? -13.421 -9.271 0.392 1.00 91.56 165 THR A O 1
ATOM 1256 N N . VAL A 1 166 ? -15.551 -9.569 1.057 1.00 87.12 166 VAL A N 1
ATOM 1257 C CA . VAL A 1 166 ? -15.247 -9.763 2.479 1.00 87.12 166 VAL A CA 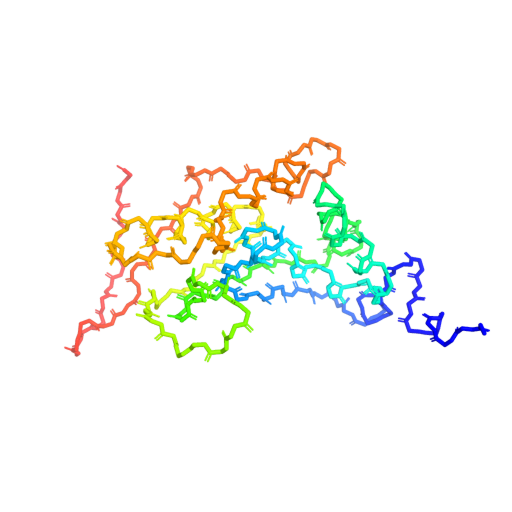1
ATOM 1258 C C . VAL A 1 166 ? -15.595 -11.191 2.861 1.00 87.12 166 VAL A C 1
ATOM 1260 O O . VAL A 1 166 ? -16.762 -11.572 2.871 1.00 87.12 166 VAL A O 1
ATOM 1263 N N . GLU A 1 167 ? -14.576 -11.970 3.208 1.00 86.75 167 GLU A N 1
ATOM 1264 C CA . GLU A 1 167 ? -14.745 -13.328 3.716 1.00 86.75 167 GLU A CA 1
ATOM 1265 C C . GLU A 1 167 ? -14.460 -13.353 5.217 1.00 86.75 167 GLU A C 1
ATOM 1267 O O . GLU A 1 167 ? -13.352 -13.060 5.672 1.00 86.75 167 GLU A O 1
ATOM 1272 N N . LEU A 1 168 ? -15.471 -13.718 6.006 1.00 80.62 168 LEU A N 1
ATOM 1273 C CA . LEU A 1 168 ? -15.311 -13.943 7.437 1.00 80.62 168 LEU A CA 1
ATOM 1274 C C . LEU A 1 168 ? -14.828 -15.374 7.660 1.00 80.62 168 LEU A C 1
ATOM 1276 O O . LEU A 1 168 ? -15.615 -16.315 7.739 1.00 80.62 168 LEU A O 1
ATOM 1280 N N . LEU A 1 169 ? -13.510 -15.525 7.752 1.00 72.88 169 LEU A N 1
ATOM 1281 C CA . LEU A 1 169 ? -12.865 -16.803 8.023 1.00 72.88 169 LEU A CA 1
ATOM 1282 C C . LEU A 1 169 ? -12.574 -16.930 9.515 1.00 72.88 169 LEU A C 1
ATOM 1284 O O . LEU A 1 169 ? -11.830 -16.146 10.102 1.00 72.88 169 LEU A O 1
ATOM 1288 N N . GLY A 1 170 ? -13.151 -17.947 10.138 1.00 63.12 170 GLY A N 1
ATOM 1289 C CA . GLY A 1 170 ? -12.904 -18.246 11.535 1.00 63.12 170 GLY A CA 1
ATOM 1290 C C . GLY A 1 170 ? -13.828 -19.333 12.043 1.00 63.12 170 GLY A C 1
ATOM 1291 O O . GLY A 1 170 ? -14.885 -19.609 11.483 1.00 63.12 170 GLY A O 1
ATOM 1292 N N . THR A 1 171 ? -13.417 -19.952 13.138 1.00 48.31 171 THR A N 1
ATOM 1293 C CA . THR A 1 171 ? -14.307 -20.767 13.952 1.00 48.31 171 THR A CA 1
ATOM 1294 C C . THR A 1 171 ? -14.844 -19.882 15.073 1.00 48.31 171 THR A C 1
ATOM 1296 O O . THR A 1 171 ? -14.050 -19.373 15.872 1.00 48.31 171 THR A O 1
ATOM 1299 N N . ALA A 1 172 ? -16.168 -19.761 15.226 1.00 50.25 172 ALA A N 1
ATOM 1300 C CA . ALA A 1 172 ? -16.699 -19.682 16.589 1.00 50.25 172 ALA A CA 1
ATOM 1301 C C . ALA A 1 172 ? -16.093 -20.880 17.330 1.00 50.25 172 ALA A C 1
ATOM 1303 O O . ALA A 1 172 ? -16.003 -21.937 16.706 1.00 50.25 172 ALA A O 1
ATOM 1304 N N . ARG A 1 173 ? -15.577 -20.721 18.561 1.00 41.88 173 ARG A N 1
ATOM 1305 C CA . ARG A 1 173 ? -14.949 -21.829 19.314 1.00 41.88 173 ARG A CA 1
ATOM 1306 C C . ARG A 1 173 ? -15.680 -23.149 19.001 1.00 41.88 173 ARG A C 1
ATOM 1308 O O . ARG A 1 173 ? -16.843 -23.281 19.357 1.00 41.88 173 ARG A O 1
ATOM 1315 N N . GLU A 1 174 ? -14.992 -24.054 18.298 1.00 38.50 174 GLU A N 1
ATOM 1316 C CA . GLU A 1 174 ? -15.458 -25.394 17.890 1.00 38.50 174 GLU A CA 1
ATOM 1317 C C . GLU A 1 174 ? -16.437 -25.554 16.705 1.00 38.50 174 GLU A C 1
ATOM 1319 O O . GLU A 1 174 ? -17.106 -26.582 16.611 1.00 38.50 174 GLU A O 1
ATOM 1324 N N . THR A 1 175 ? -16.517 -24.647 15.726 1.00 39.81 175 THR A N 1
ATOM 1325 C CA . THR A 1 175 ? -17.246 -24.975 14.478 1.00 39.81 175 THR A CA 1
ATOM 1326 C C . THR A 1 175 ? -16.628 -24.333 13.241 1.00 39.81 175 THR A C 1
ATOM 1328 O O . THR A 1 175 ? -16.494 -23.115 13.168 1.00 39.81 175 THR A O 1
ATOM 1331 N N . LEU A 1 176 ? -16.248 -25.166 12.264 1.00 38.44 176 LEU A N 1
ATOM 1332 C CA . LEU A 1 176 ? -15.914 -24.752 10.898 1.00 38.44 176 LEU A CA 1
ATOM 1333 C C . LEU A 1 176 ? -17.148 -24.078 10.287 1.00 38.44 176 LEU A C 1
ATOM 1335 O O . LEU A 1 176 ? -18.152 -24.746 10.048 1.00 38.44 176 LEU A O 1
ATOM 1339 N N . ILE A 1 177 ? -17.080 -22.769 10.047 1.00 49.00 177 ILE A N 1
ATOM 1340 C CA . ILE A 1 177 ? -18.094 -22.074 9.255 1.00 49.00 177 ILE A CA 1
ATOM 1341 C C . ILE A 1 177 ? -17.828 -22.428 7.791 1.00 49.00 177 ILE A C 1
ATOM 1343 O O . ILE A 1 177 ? -16.761 -22.128 7.254 1.00 49.00 177 ILE A O 1
ATOM 1347 N N . GLN A 1 178 ? -18.781 -23.115 7.161 1.00 44.31 178 GLN A N 1
ATOM 1348 C CA . GLN A 1 178 ? -18.830 -23.217 5.707 1.00 44.31 178 GLN A CA 1
ATOM 1349 C C . GLN A 1 178 ? -19.262 -21.860 5.152 1.00 44.31 178 GLN A C 1
ATOM 1351 O O . GLN A 1 178 ? -20.223 -21.265 5.632 1.00 44.31 178 GLN A O 1
ATOM 1356 N N . ILE A 1 179 ? -18.510 -21.368 4.170 1.00 44.81 179 ILE A N 1
ATOM 1357 C CA . ILE A 1 179 ? -18.785 -20.118 3.467 1.00 44.81 179 ILE A CA 1
ATOM 1358 C C . ILE A 1 179 ? -20.075 -20.316 2.662 1.00 44.81 179 ILE A C 1
ATOM 1360 O O . ILE A 1 179 ? -20.045 -20.922 1.593 1.00 44.81 179 ILE A O 1
ATOM 1364 N N . GLU A 1 180 ? -21.204 -19.828 3.172 1.00 45.56 180 GLU A N 1
ATOM 1365 C CA . GLU A 1 180 ? -22.366 -19.551 2.331 1.00 45.56 180 GLU A CA 1
ATOM 1366 C C . GLU A 1 180 ? -22.220 -18.132 1.788 1.00 45.56 180 GLU A C 1
ATOM 1368 O O . GLU A 1 180 ? -21.976 -17.179 2.531 1.00 45.56 180 GLU A O 1
ATOM 1373 N N . GLN A 1 181 ? -22.273 -18.031 0.461 1.00 40.94 181 GLN A N 1
ATOM 1374 C CA . GLN A 1 181 ? -22.143 -16.790 -0.287 1.00 40.94 181 GLN A CA 1
ATOM 1375 C C . GLN A 1 181 ? -23.091 -15.732 0.284 1.00 40.94 181 GLN A C 1
ATOM 1377 O O . GLN A 1 181 ? -24.302 -15.933 0.328 1.00 40.94 181 GLN A O 1
ATOM 1382 N N . ILE A 1 182 ? -22.533 -14.598 0.703 1.00 42.47 182 ILE A N 1
ATOM 1383 C CA . ILE A 1 182 ? -23.328 -13.406 0.979 1.00 42.47 182 ILE A CA 1
ATOM 1384 C C . ILE A 1 182 ? -23.636 -12.797 -0.391 1.00 42.47 182 ILE A C 1
ATOM 1386 O O . ILE A 1 182 ? -22.740 -12.280 -1.058 1.00 42.47 182 ILE A O 1
ATOM 1390 N N . GLU A 1 183 ? -24.877 -12.967 -0.845 1.00 36.91 183 GLU A N 1
ATOM 1391 C CA . GLU A 1 183 ? -25.403 -12.312 -2.047 1.00 36.91 183 GLU A CA 1
ATOM 1392 C C . GLU A 1 183 ? -25.455 -10.776 -1.869 1.00 36.91 183 GLU A C 1
ATOM 1394 O O . GLU A 1 183 ? -25.526 -10.303 -0.731 1.00 36.91 183 GLU A O 1
ATOM 1399 N N . PRO A 1 184 ? -25.352 -10.018 -2.981 1.00 46.59 184 PRO A N 1
ATOM 1400 C CA . PRO A 1 184 ? -24.885 -8.625 -3.023 1.00 46.59 184 PRO A CA 1
ATOM 1401 C C . PRO A 1 184 ? -25.764 -7.582 -2.323 1.00 46.59 184 PRO A C 1
ATOM 1403 O O . PRO A 1 184 ? -27.007 -7.739 -2.299 1.00 46.59 184 PRO A O 1
#

Secondary structure (DSSP, 8-state):
--THHHHEETTEEHIIIII-SSEEEEEEEEEETTTEEE-HHHHGGGGS-HHHHHHHHT-GGGTTHHHHSHHHHHHEEEEEEEEEEEE----SS-PPP-----EEEEES-HHHHHHHHHHHHHHHHHHS-----TT---GGGGHHHHHHHHSTTT-S----GGG-------EETTEE--------

Sequence (184 aa):
MGAESEGYRGGLTRIVLDYCTVIINVARLRADRQLGMRGCVVGTLASVPYAERLRLFGQPDELALPGANPVVRAKTKAHILEAYQPVLYDTGEKYPPVWEYRAVLMSSDPVALDVTGMRLLAAEQALSQQPLPEDHAKPEKALSYLQPATTDAVGLGQSDPALITVELLGTARETLIQIEQIEP

Foldseek 3Di:
DDPLPVQDDPQFGCCLVPPQQADEQEFEWEQDLQQLTDFRLLSLCVGGDPVVNVVCSVQLLCSNVSLLPPSNLVRYDKYKYDQQQYHLKDPVDDDDRPDGPHDIDMDNQRLLVLVVSLVVSQVVVVVVPDDHDPSIRHSCSNCSNSVSCCDPVSNRHPNDPVPDDDDDADDPVPDGDDDDDDDD

pLDDT: mean 84.98, std 16.16, range [36.91, 98.25]